Protein AF-A0A8C2AQ24-F1 (afdb_monomer)

Secondary structure (DSSP, 8-state):
-HHHHHHHHHHHHHHHHHHTTT-SSS-HHHHHHHHHHHHHHHHHHHHHHHHHHHHHHH-TT--HHHHHHHHHHHHHHHHHHSSTTS-TTHHHHHHHHHHHHHTSTT-SSPPPS-TTSTT----------PPPHHHHHHHGGG-HHHHHHHHHHHHHTT-TTS-HHHHHHHHHHHHHHHHHHSSTTS-TTHHHHHIIIIIHHHHHHHHHHHHHHHHHHH-TTHHHHHHHHHHHHHT--HHHHHHHHHHHHHHHHHHTT-SSSHHHHHHHHHHHHHHT-HHHHTTS-HHHHHHHTS-HHHHHHHHHTSPP----------SHHHHHHHHHHH-TTS-HHHHHHHHHHHHHHHHHHHHHHHHHT-

Organism: Cyprinus carpio (NCBI:txid7962)

Solvent-accessible surface area (backbone atoms only — not comparable to full-atom values): 19920 Å² total; per-residue (Å²): 118,72,69,60,54,54,53,53,50,51,50,52,54,44,44,49,68,66,43,58,81,51,55,87,51,96,51,79,66,53,30,52,50,51,53,38,51,48,36,70,73,60,32,70,67,53,42,38,38,49,45,28,22,51,49,19,28,74,36,58,81,43,49,70,66,17,39,49,49,50,25,53,52,52,47,54,44,47,70,58,36,57,41,96,85,37,59,95,58,39,48,61,52,47,53,48,53,52,32,55,47,58,72,39,93,85,34,67,47,62,76,79,88,42,89,90,50,82,86,74,78,90,70,81,71,75,80,81,79,75,74,49,73,66,55,48,47,60,49,37,81,77,40,58,66,60,40,50,41,53,50,32,38,69,54,20,39,81,47,51,44,37,20,40,47,45,54,49,52,56,44,48,57,54,52,55,44,50,72,68,44,55,43,98,89,51,63,94,61,41,61,67,52,51,44,62,75,67,38,47,67,56,52,48,35,48,51,43,47,48,50,55,28,43,41,57,77,74,35,93,35,36,52,55,27,39,15,11,49,45,16,19,63,68,72,42,54,71,70,58,14,41,51,54,20,47,54,54,48,54,42,43,71,69,18,24,80,32,55,55,42,63,56,42,55,52,43,46,41,56,45,43,56,67,74,57,28,70,93,51,49,84,82,50,54,71,68,57,50,56,22,58,72,44,58,54,73,52,18,58,46,45,55,72,70,52,86,47,48,64,48,91,73,90,72,84,60,84,52,71,69,46,42,51,30,54,55,39,14,57,45,35,86,53,54,61,72,60,46,17,51,52,49,39,52,54,50,54,54,54,52,52,52,61,48,50,56,57,60,72,72,106

Sequence (362 aa):
MYLFCAYAYAISLCNFFFFFFFCISTGNNYAKENVCQELKSIGIQKFKEMVTVLYRQKFPNGTFQEVSCVADEMIKLAEKCCKDDASPGCYDKGATEISEKSCGKDSPFPKHPGIEQCCTLRDELPSLLEPTNEEICTEFPKDEKDYAVRYVYEFARRHRNIPAGFVLNVSKNNVRIAERCCHPSVKNSCFLQEERLQMRSSNIFLRFLSNVCNNQVNLKSFRFGLSAYYGNLLGLSFEEASAISGRFQSGLEKCCLQPQPECIIEELASFQKVLCSESKLDAMSEDFRKCCSKPALDTLPCVDDLKRQPCQSETQPHGIDRYLFLIGVNHASISLPVLTTVLDQIKNTVTAFGYCERLQSF

Mean predicted aligned error: 10.48 Å

Structure (mmCIF, N/CA/C/O backbone):
data_AF-A0A8C2AQ24-F1
#
_entry.id   AF-A0A8C2AQ24-F1
#
loop_
_atom_site.group_PDB
_atom_site.id
_atom_site.type_symbol
_atom_site.label_atom_id
_atom_site.label_alt_id
_atom_site.label_comp_id
_atom_site.label_asym_id
_atom_site.label_entity_id
_atom_site.label_seq_id
_atom_site.pdbx_PDB_ins_code
_atom_site.Cartn_x
_atom_site.Cartn_y
_atom_site.Cartn_z
_atom_site.occupancy
_atom_site.B_iso_or_equiv
_atom_site.auth_seq_id
_atom_site.auth_comp_id
_atom_site.auth_asym_id
_atom_site.auth_atom_id
_atom_site.pdbx_PDB_model_num
ATOM 1 N N . MET A 1 1 ? -9.107 42.342 13.982 1.00 23.05 1 MET A N 1
ATOM 2 C CA . MET A 1 1 ? -9.478 41.787 12.659 1.00 23.05 1 MET A CA 1
ATOM 3 C C . MET A 1 1 ? -8.457 40.779 12.117 1.00 23.05 1 MET A C 1
ATOM 5 O O . MET A 1 1 ? -8.879 39.782 11.558 1.00 23.05 1 MET A O 1
ATOM 9 N N . TYR A 1 2 ? -7.147 40.941 12.363 1.00 19.47 2 TYR A N 1
ATOM 10 C CA . TYR A 1 2 ? -6.116 39.960 11.962 1.00 19.47 2 TYR A CA 1
ATOM 11 C C . TYR A 1 2 ? -6.073 38.658 12.799 1.00 19.47 2 TYR A C 1
ATOM 13 O O . TYR A 1 2 ? -5.711 37.614 12.269 1.00 19.47 2 TYR A O 1
ATOM 21 N N . LEU A 1 3 ? -6.523 38.672 14.064 1.00 21.16 3 LEU A N 1
ATOM 22 C CA . LEU A 1 3 ? -6.597 37.460 14.905 1.00 21.16 3 LEU A CA 1
ATOM 23 C C . LEU A 1 3 ? -7.712 36.477 14.489 1.00 21.16 3 LEU A C 1
ATOM 25 O O . LEU A 1 3 ? -7.558 35.273 14.654 1.00 21.16 3 LEU A O 1
ATOM 29 N N . PHE A 1 4 ? -8.813 36.976 13.914 1.00 21.34 4 PHE A N 1
ATOM 30 C CA . PHE A 1 4 ? -9.923 36.137 13.438 1.00 21.34 4 PHE A CA 1
ATOM 31 C C . PHE A 1 4 ? -9.593 35.425 12.113 1.00 21.34 4 PHE A C 1
ATOM 33 O O . PHE A 1 4 ? -10.047 34.307 11.892 1.00 21.34 4 PHE A O 1
ATOM 40 N N . CYS A 1 5 ? -8.742 36.023 11.268 1.00 20.34 5 CYS A N 1
ATOM 41 C CA . CYS A 1 5 ? -8.291 35.409 10.013 1.00 20.34 5 CYS A CA 1
ATOM 42 C C . CYS A 1 5 ? -7.312 34.243 10.245 1.00 20.34 5 CYS A C 1
ATOM 44 O O . CYS A 1 5 ? -7.393 33.233 9.553 1.00 20.34 5 CYS A O 1
ATOM 46 N N . ALA A 1 6 ? -6.430 34.342 11.248 1.00 23.16 6 ALA A N 1
ATOM 47 C CA . ALA A 1 6 ? -5.507 33.260 11.608 1.00 23.16 6 ALA A CA 1
ATOM 48 C C . ALA A 1 6 ? -6.231 32.056 12.242 1.00 23.16 6 ALA A C 1
ATOM 50 O O . ALA A 1 6 ? -5.900 30.910 11.946 1.00 23.16 6 ALA A O 1
ATOM 51 N N . TYR A 1 7 ? -7.267 32.311 13.052 1.00 25.00 7 TYR A N 1
ATOM 52 C CA . TYR A 1 7 ? -8.107 31.260 13.636 1.00 25.00 7 TYR A CA 1
ATOM 53 C C . TYR A 1 7 ? -8.920 30.519 12.560 1.00 25.00 7 TYR A C 1
ATOM 55 O O . TYR A 1 7 ? -8.975 29.293 12.564 1.00 25.00 7 TYR A O 1
ATOM 63 N N . ALA A 1 8 ? -9.470 31.244 11.578 1.00 22.91 8 ALA A N 1
ATOM 64 C CA . ALA A 1 8 ? -10.190 30.649 10.451 1.00 22.91 8 ALA A CA 1
ATOM 65 C C . ALA A 1 8 ? -9.277 29.829 9.512 1.00 22.91 8 ALA A C 1
ATOM 67 O O . ALA A 1 8 ? -9.689 28.778 9.022 1.00 22.91 8 ALA A O 1
ATOM 68 N N . TYR A 1 9 ? -8.022 30.251 9.304 1.00 25.19 9 TYR A N 1
ATOM 69 C CA . TYR A 1 9 ? -7.039 29.498 8.509 1.00 25.19 9 TYR A CA 1
ATOM 70 C C . TYR A 1 9 ? -6.539 28.227 9.215 1.00 25.19 9 TYR A C 1
ATOM 72 O O . TYR A 1 9 ? -6.398 27.187 8.572 1.00 25.19 9 TYR A O 1
ATOM 80 N N . ALA A 1 10 ? -6.326 28.277 10.533 1.00 27.75 10 ALA A N 1
ATOM 81 C CA . ALA A 1 10 ? -5.946 27.104 11.323 1.00 27.75 10 ALA A CA 1
ATOM 82 C C . ALA A 1 10 ? -7.076 26.061 11.388 1.00 27.75 10 ALA A C 1
ATOM 84 O O . ALA A 1 10 ? -6.815 24.868 11.250 1.00 27.75 10 ALA A O 1
ATOM 85 N N . ILE A 1 11 ? -8.335 26.504 11.504 1.00 30.30 11 ILE A N 1
ATOM 86 C CA . ILE A 1 11 ? -9.520 25.633 11.437 1.00 30.30 11 ILE A CA 1
ATOM 87 C C . ILE A 1 11 ? -9.679 25.024 10.034 1.00 30.30 11 ILE A C 1
ATOM 89 O O . ILE A 1 11 ? -10.023 23.853 9.919 1.00 30.30 11 ILE A O 1
ATOM 93 N N . SER A 1 12 ? -9.379 25.773 8.966 1.00 28.30 12 SER A N 1
ATOM 94 C CA . SER A 1 12 ? -9.416 25.271 7.583 1.00 28.30 12 SER A CA 1
ATOM 95 C C . SER A 1 12 ? -8.375 24.169 7.329 1.00 28.30 12 SER A C 1
ATOM 97 O O . SER A 1 12 ? -8.703 23.130 6.759 1.00 28.30 12 SER A O 1
ATOM 99 N N . LEU A 1 13 ? -7.146 24.331 7.836 1.00 32.03 13 LEU A N 1
ATOM 100 C CA . LEU A 1 13 ? -6.094 23.311 7.748 1.00 32.03 13 LEU A CA 1
ATOM 101 C C . LEU A 1 13 ? -6.366 22.106 8.665 1.00 32.03 13 LEU A C 1
ATOM 103 O O . LEU A 1 13 ? -6.198 20.976 8.223 1.00 32.03 13 LEU A O 1
ATOM 107 N N . CYS A 1 14 ? -6.854 22.310 9.895 1.00 32.34 14 CYS A N 1
ATOM 108 C CA . CYS A 1 14 ? -7.291 21.220 10.783 1.00 32.34 14 CYS A CA 1
ATOM 109 C C . CYS A 1 14 ? -8.453 20.407 10.174 1.00 32.34 14 CYS A C 1
ATOM 111 O O . CYS A 1 14 ? -8.408 19.176 10.175 1.00 32.34 14 CYS A O 1
ATOM 113 N N . ASN A 1 15 ? -9.466 21.075 9.603 1.00 32.72 15 ASN A N 1
ATOM 114 C CA . ASN A 1 15 ? -10.570 20.413 8.901 1.00 32.72 15 ASN A CA 1
ATOM 115 C C . ASN A 1 15 ? -10.057 19.608 7.704 1.00 32.72 15 ASN A C 1
ATOM 117 O O . ASN A 1 15 ? -10.496 18.481 7.502 1.00 32.72 15 ASN A O 1
ATOM 121 N N . PHE A 1 16 ? -9.062 20.114 6.968 1.00 36.03 16 PHE A N 1
ATOM 122 C CA . PHE A 1 16 ? -8.438 19.401 5.848 1.00 36.03 16 PHE A CA 1
ATOM 123 C C . PHE A 1 16 ? -7.888 18.020 6.252 1.00 36.03 16 PHE A C 1
ATOM 125 O O . PHE A 1 16 ? -7.940 17.081 5.462 1.00 36.03 16 PHE A O 1
ATOM 132 N N . PHE A 1 17 ? -7.405 17.854 7.489 1.00 38.62 17 PHE A N 1
ATOM 133 C CA . PHE A 1 17 ? -6.768 16.616 7.950 1.00 38.62 17 PHE A CA 1
ATOM 134 C C . PHE A 1 17 ? -7.741 15.490 8.318 1.00 38.62 17 PHE A C 1
ATOM 136 O O . PHE A 1 17 ? -7.392 14.325 8.096 1.00 38.62 17 PHE A O 1
ATOM 143 N N . PHE A 1 18 ? -8.924 15.830 8.834 1.00 38.41 18 PHE A N 1
ATOM 144 C CA . PHE A 1 18 ? -10.007 14.886 9.132 1.00 38.41 18 PHE A CA 1
ATOM 145 C C . PHE A 1 18 ? -10.861 14.606 7.882 1.00 38.41 18 PHE A C 1
ATOM 147 O O . PHE A 1 18 ? -11.245 13.466 7.628 1.00 38.41 18 PHE A O 1
ATOM 154 N N . PHE A 1 19 ? -11.071 15.629 7.041 1.00 35.84 19 PHE A N 1
ATOM 155 C CA . PHE A 1 19 ? -11.862 15.527 5.811 1.00 35.84 19 PHE A CA 1
ATOM 156 C C . PHE A 1 19 ? -11.180 14.727 4.695 1.00 35.84 19 PHE A C 1
ATOM 158 O O . PHE A 1 19 ? -11.878 14.068 3.926 1.00 35.84 19 PHE A O 1
ATOM 165 N N . PHE A 1 20 ? -9.844 14.734 4.587 1.00 36.81 20 PHE A N 1
ATOM 166 C CA . PHE A 1 20 ? -9.180 14.116 3.426 1.00 36.81 20 PHE A CA 1
ATOM 167 C C . PHE A 1 20 ? -9.388 12.602 3.305 1.00 36.81 20 PHE A C 1
ATOM 169 O O . PHE A 1 20 ? -9.231 12.063 2.216 1.00 36.81 20 PHE A O 1
ATOM 176 N N . PHE A 1 21 ? -9.748 11.913 4.394 1.00 38.75 21 PHE A N 1
ATOM 177 C CA . PHE A 1 21 ? -9.972 10.471 4.328 1.00 38.75 21 PHE A CA 1
ATOM 178 C C . PHE A 1 21 ? -11.355 10.090 3.773 1.00 38.75 21 PHE A C 1
ATOM 180 O O . PHE A 1 21 ? -11.497 9.038 3.159 1.00 38.75 21 PHE A O 1
ATOM 187 N N . PHE A 1 22 ? -12.361 10.959 3.921 1.00 35.88 22 PHE A N 1
ATOM 188 C CA . PHE A 1 22 ? -13.724 10.688 3.445 1.00 35.88 22 PHE A CA 1
ATOM 189 C C . PHE A 1 22 ? -14.190 11.576 2.276 1.00 35.88 22 PHE A C 1
ATOM 191 O O . PHE A 1 22 ? -15.208 11.265 1.663 1.00 35.88 22 PHE A O 1
ATOM 198 N N . CYS A 1 23 ? -13.436 12.618 1.903 1.00 30.16 23 CYS A N 1
ATOM 199 C CA . CYS A 1 23 ? -13.784 13.560 0.827 1.00 30.16 23 CYS A CA 1
ATOM 200 C C . CYS A 1 23 ? -12.854 13.504 -0.403 1.00 30.16 23 CYS A C 1
ATOM 202 O O . CYS A 1 23 ? -12.496 14.548 -0.944 1.00 30.16 23 CYS A O 1
ATOM 204 N N . ILE A 1 24 ? -12.500 12.316 -0.913 1.00 33.09 24 ILE A N 1
ATOM 205 C CA . ILE A 1 24 ? -11.954 12.217 -2.289 1.00 33.09 24 ILE A CA 1
ATOM 206 C C . ILE A 1 24 ? -13.053 12.385 -3.362 1.00 33.09 24 ILE A C 1
ATOM 208 O O . ILE A 1 24 ? -12.750 12.545 -4.541 1.00 33.09 24 ILE A O 1
ATOM 212 N N . SER A 1 25 ? -14.330 12.508 -2.991 1.00 30.80 25 SER A N 1
ATOM 213 C CA . SER A 1 25 ? -15.369 12.905 -3.948 1.00 30.80 25 SER A CA 1
ATOM 214 C C . SER A 1 25 ? -16.396 13.848 -3.336 1.00 30.80 25 SER A C 1
ATOM 216 O O . SER A 1 25 ? -17.058 13.559 -2.347 1.00 30.80 25 SER A O 1
ATOM 218 N N . THR A 1 26 ? -16.465 15.012 -3.971 1.00 33.16 26 THR A N 1
ATOM 219 C CA . THR A 1 26 ? -17.485 16.062 -3.931 1.00 33.16 26 THR A CA 1
ATOM 220 C C . THR A 1 26 ? -18.841 15.660 -3.315 1.00 33.16 26 THR A C 1
ATOM 222 O O . THR A 1 26 ? -19.671 15.067 -3.999 1.00 33.16 26 THR A O 1
ATOM 225 N N . GLY A 1 27 ? -19.085 16.069 -2.058 1.00 37.91 27 GLY A N 1
ATOM 226 C CA . GLY A 1 27 ? -20.406 16.139 -1.400 1.00 37.91 27 GLY A CA 1
ATOM 227 C C . GLY A 1 27 ? -20.430 15.623 0.053 1.00 37.91 27 GLY A C 1
ATOM 228 O O . GLY A 1 27 ? -20.097 14.472 0.294 1.00 37.91 27 GLY A O 1
ATOM 229 N N . ASN A 1 28 ? -20.879 16.430 1.030 1.00 49.75 28 ASN A N 1
ATOM 230 C CA . ASN A 1 28 ? -20.915 16.059 2.468 1.00 49.75 28 ASN A CA 1
ATOM 231 C C . ASN A 1 28 ? -21.685 14.757 2.771 1.00 49.75 28 ASN A C 1
ATOM 233 O O . ASN A 1 28 ? -21.276 13.975 3.626 1.00 49.75 28 ASN A O 1
ATOM 237 N N . ASN A 1 29 ? -22.768 14.474 2.040 1.00 55.16 29 ASN A N 1
ATOM 238 C CA . ASN A 1 29 ? -23.547 13.244 2.233 1.00 55.16 29 ASN A CA 1
ATOM 239 C C . ASN A 1 29 ? -22.783 11.980 1.797 1.00 55.16 29 ASN A C 1
ATOM 241 O O . ASN A 1 29 ? -22.974 10.919 2.386 1.00 55.16 29 ASN A O 1
ATOM 245 N N . TYR A 1 30 ? -21.866 12.106 0.834 1.00 58.69 30 TYR A N 1
ATOM 246 C CA . TYR A 1 30 ? -21.077 10.994 0.298 1.00 58.69 30 TYR A CA 1
ATOM 247 C C . TYR A 1 30 ? -20.093 10.431 1.337 1.00 58.69 30 TYR A C 1
ATOM 249 O O . TYR A 1 30 ? -19.915 9.220 1.446 1.00 58.69 30 TYR A O 1
ATOM 257 N N . ALA A 1 31 ? -19.499 11.303 2.160 1.00 66.00 31 ALA A N 1
ATOM 258 C CA . ALA A 1 31 ? -18.623 10.903 3.259 1.00 66.00 31 ALA A CA 1
ATOM 259 C C . ALA A 1 31 ? -19.369 10.033 4.282 1.00 66.00 31 ALA A C 1
ATOM 261 O O . ALA A 1 31 ? -18.935 8.919 4.570 1.00 66.00 31 ALA A O 1
ATOM 262 N N . LYS A 1 32 ? -20.51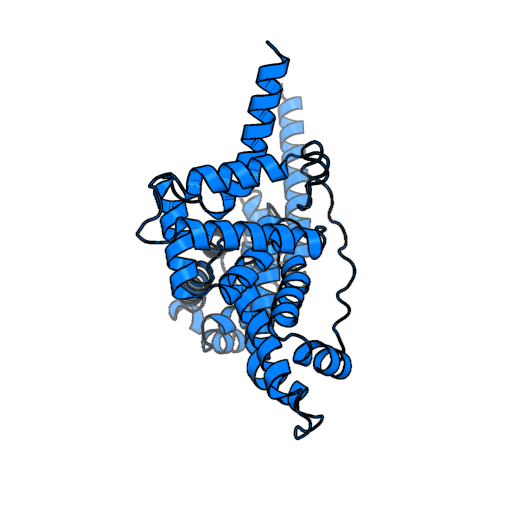9 10.508 4.783 1.00 76.38 32 LYS A N 1
ATOM 263 C CA . LYS A 1 32 ? -21.370 9.754 5.717 1.00 76.38 32 LYS A CA 1
ATOM 264 C C . LYS A 1 32 ? -21.796 8.412 5.120 1.00 76.38 32 LYS A C 1
ATOM 266 O O . LYS A 1 32 ? -21.661 7.388 5.783 1.00 76.38 32 LYS A O 1
ATOM 271 N N . GLU A 1 33 ? -22.306 8.411 3.890 1.00 78.94 33 GLU A N 1
ATOM 272 C CA . GLU A 1 33 ? -22.773 7.192 3.223 1.00 78.94 33 GLU A CA 1
ATOM 273 C C . GLU A 1 33 ? -21.667 6.140 3.132 1.00 78.94 33 GLU A C 1
ATOM 275 O O . GLU A 1 33 ? -21.895 5.003 3.540 1.00 78.94 33 GLU A O 1
ATOM 280 N N . ASN A 1 34 ? -20.455 6.525 2.728 1.00 76.25 34 ASN A N 1
ATOM 281 C CA . ASN A 1 34 ? -19.319 5.607 2.671 1.00 76.25 34 ASN A CA 1
ATOM 282 C C . ASN A 1 34 ? -18.930 5.058 4.042 1.00 76.25 34 ASN A C 1
ATOM 284 O O . ASN A 1 34 ? -18.725 3.857 4.169 1.00 76.25 34 ASN A O 1
ATOM 288 N N . VAL A 1 35 ? -18.849 5.903 5.078 1.00 81.31 35 VAL A N 1
ATOM 289 C CA . VAL A 1 35 ? -18.523 5.454 6.447 1.00 81.31 35 VAL A CA 1
ATOM 290 C C . VAL A 1 35 ? -19.534 4.419 6.912 1.00 81.31 35 VAL A C 1
ATOM 292 O O . VAL A 1 35 ? -19.167 3.378 7.451 1.00 81.31 35 VAL A O 1
ATOM 295 N N . CYS A 1 36 ? -20.816 4.714 6.715 1.00 85.62 36 CYS A N 1
ATOM 296 C CA . CYS A 1 36 ? -21.901 3.881 7.200 1.00 85.62 36 CYS A CA 1
ATOM 297 C C . CYS A 1 36 ? -22.024 2.583 6.402 1.00 85.62 36 CYS A C 1
ATOM 299 O O . CYS A 1 36 ? -22.262 1.530 6.993 1.00 85.62 36 CYS A O 1
ATOM 301 N N . GLN A 1 37 ? -21.822 2.632 5.084 1.00 84.94 37 GLN A N 1
ATOM 302 C CA . GLN A 1 37 ? -21.748 1.444 4.237 1.00 84.94 37 GLN A CA 1
ATOM 303 C C . GLN A 1 37 ? -20.547 0.573 4.611 1.00 84.94 37 GLN A C 1
ATOM 305 O O . GLN A 1 37 ? -20.717 -0.630 4.815 1.00 84.94 37 GLN A O 1
ATOM 310 N N . GLU A 1 38 ? -19.367 1.173 4.781 1.00 81.00 38 GLU A N 1
ATOM 311 C CA . GLU A 1 38 ? -18.158 0.468 5.197 1.00 81.00 38 GLU A CA 1
ATOM 312 C C . GLU A 1 38 ? -18.395 -0.196 6.556 1.00 81.00 38 GLU A C 1
ATOM 314 O O . GLU A 1 38 ? -18.307 -1.418 6.657 1.00 81.00 38 GLU A O 1
ATOM 319 N N . LEU A 1 39 ? -18.821 0.565 7.572 1.00 86.00 39 LEU A N 1
ATOM 320 C CA . LEU A 1 39 ? -19.125 0.050 8.907 1.00 86.00 39 LEU A CA 1
ATOM 321 C C . LEU A 1 39 ? -20.132 -1.108 8.864 1.00 86.00 39 LEU A C 1
ATOM 323 O O . LEU A 1 39 ? -19.932 -2.120 9.536 1.00 86.00 39 LEU A O 1
ATOM 327 N N . LYS A 1 40 ? -21.195 -0.984 8.064 1.00 88.19 40 LYS A N 1
ATOM 328 C CA . LYS A 1 40 ? -22.203 -2.037 7.890 1.00 88.19 40 LYS A CA 1
ATOM 329 C C . LYS A 1 40 ? -21.624 -3.285 7.221 1.00 88.19 40 LYS A C 1
ATOM 331 O O . LYS A 1 40 ? -22.022 -4.393 7.571 1.00 88.19 40 LYS A O 1
ATOM 336 N N . SER A 1 41 ? -20.705 -3.117 6.273 1.00 86.81 41 SER A N 1
ATOM 337 C CA . SER A 1 41 ? -20.116 -4.220 5.508 1.00 86.81 41 SER A CA 1
ATOM 338 C C . SER A 1 41 ? -19.046 -4.994 6.286 1.00 86.81 41 SER A C 1
ATOM 340 O O . SER A 1 41 ? -19.038 -6.225 6.255 1.00 86.81 41 SER A O 1
ATOM 342 N N . ILE A 1 42 ? -18.164 -4.301 7.017 1.00 84.75 42 ILE A N 1
ATOM 343 C CA . ILE A 1 42 ? -17.020 -4.929 7.699 1.00 84.75 42 ILE A CA 1
ATOM 344 C C . ILE A 1 42 ? -17.226 -5.096 9.210 1.00 84.75 42 ILE A C 1
ATOM 346 O O . ILE A 1 42 ? -16.522 -5.891 9.837 1.00 84.75 42 ILE A O 1
ATOM 350 N N . GLY A 1 43 ? -18.201 -4.401 9.796 1.00 90.75 43 GLY A N 1
ATOM 351 C CA . GLY A 1 43 ? -18.470 -4.402 11.231 1.00 90.75 43 GLY A CA 1
ATOM 352 C C . GLY A 1 43 ? -17.492 -3.540 12.037 1.00 90.75 43 GLY A C 1
ATOM 353 O O . GLY A 1 43 ? -16.407 -3.175 11.580 1.00 90.75 43 GLY A O 1
ATOM 354 N N . ILE A 1 44 ? -17.872 -3.233 13.281 1.00 90.88 44 ILE A N 1
ATOM 355 C CA . ILE A 1 44 ? -17.200 -2.212 14.102 1.00 90.88 44 ILE A CA 1
ATOM 356 C C . ILE A 1 44 ? -15.726 -2.514 14.393 1.00 90.88 44 ILE A C 1
ATOM 358 O O . ILE A 1 44 ? -14.888 -1.618 14.345 1.00 90.88 44 ILE A O 1
ATOM 362 N N . GLN A 1 45 ? -15.385 -3.784 14.627 1.00 91.12 45 GLN A N 1
ATOM 363 C CA . GLN A 1 45 ? -14.014 -4.183 14.946 1.00 91.12 45 GLN A CA 1
ATOM 364 C C . GLN A 1 45 ? -13.076 -3.980 13.749 1.00 91.12 45 GLN A C 1
ATOM 366 O O . GLN A 1 45 ? -12.015 -3.379 13.882 1.00 91.12 45 GLN A O 1
ATOM 371 N N . LYS A 1 46 ? -13.483 -4.422 12.553 1.00 90.31 46 LYS A N 1
ATOM 372 C CA . LYS A 1 46 ? -12.673 -4.234 11.341 1.00 90.31 46 LYS A CA 1
ATOM 373 C C . LYS A 1 46 ? -12.620 -2.766 10.930 1.00 90.31 46 LYS A C 1
ATOM 375 O O . LYS A 1 46 ? -11.605 -2.338 10.392 1.00 90.31 46 LYS A O 1
ATOM 380 N N . PHE A 1 47 ? -13.684 -2.008 11.195 1.00 90.69 47 PHE A N 1
ATOM 381 C CA . PHE A 1 47 ? -13.692 -0.562 11.009 1.00 90.69 47 PHE A CA 1
ATOM 382 C C . PHE A 1 47 ? -12.675 0.123 11.930 1.00 90.69 47 PHE A C 1
ATOM 384 O O . PHE A 1 47 ? -11.893 0.940 11.450 1.00 90.69 47 PHE A O 1
ATOM 391 N N . LYS A 1 48 ? -12.592 -0.278 13.210 1.00 92.50 48 LYS A N 1
ATOM 392 C CA . LYS A 1 48 ? -11.543 0.181 14.137 1.00 92.50 48 LYS A CA 1
ATOM 393 C C . LYS A 1 48 ? -10.150 -0.059 13.572 1.00 92.50 48 LYS A C 1
ATOM 395 O O . LYS A 1 48 ? -9.371 0.879 13.458 1.00 92.50 48 LYS A O 1
ATOM 400 N N . GLU A 1 49 ? -9.861 -1.298 13.177 1.00 94.00 49 GLU A N 1
ATOM 401 C CA . GLU A 1 49 ? -8.566 -1.678 12.605 1.00 94.00 49 GLU A CA 1
ATOM 402 C C . GLU A 1 49 ? -8.243 -0.888 11.331 1.00 94.00 49 GLU A C 1
ATOM 404 O O . GLU A 1 49 ? -7.115 -0.428 11.172 1.00 94.00 49 GLU A O 1
ATOM 409 N N . MET A 1 50 ? -9.228 -0.686 10.445 1.00 91.12 50 MET A N 1
ATOM 410 C CA . MET A 1 50 ? -9.064 0.137 9.247 1.00 91.12 50 MET A CA 1
ATOM 411 C C . MET A 1 50 ? -8.677 1.565 9.632 1.00 91.12 50 MET A C 1
ATOM 413 O O . MET A 1 50 ? -7.631 2.042 9.209 1.00 91.12 50 MET A O 1
ATOM 417 N N . VAL A 1 51 ? -9.451 2.231 10.494 1.00 89.75 51 VAL A N 1
ATOM 418 C CA . VAL A 1 51 ? -9.133 3.592 10.958 1.00 89.75 51 VAL A CA 1
ATOM 419 C C . VAL A 1 51 ? -7.745 3.647 11.605 1.00 89.75 51 VAL A C 1
ATOM 421 O O . VAL A 1 51 ? -6.980 4.576 11.339 1.00 89.75 51 VAL A O 1
ATOM 424 N N . THR A 1 52 ? -7.368 2.632 12.385 1.00 91.25 52 THR A N 1
ATOM 425 C CA . THR A 1 52 ? -6.022 2.512 12.955 1.00 91.25 52 THR A CA 1
ATOM 426 C C . THR A 1 52 ? -4.940 2.467 11.875 1.00 91.25 52 THR A C 1
ATO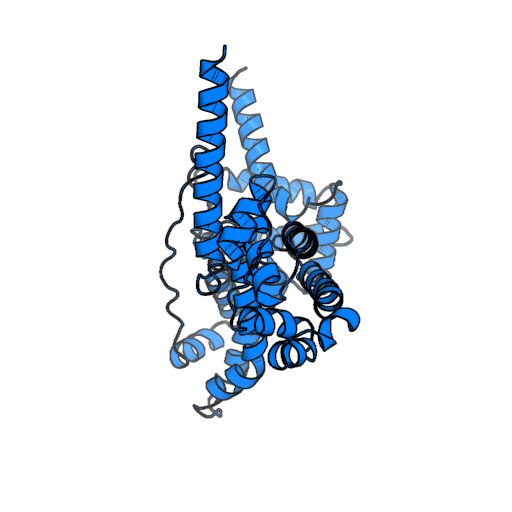M 428 O O . THR A 1 52 ? -3.977 3.225 11.979 1.00 91.25 52 THR A O 1
ATOM 431 N N . VAL A 1 53 ? -5.088 1.648 10.824 1.00 92.19 53 VAL A N 1
ATOM 432 C CA . VAL A 1 53 ? -4.135 1.599 9.697 1.00 92.19 53 VAL A CA 1
ATOM 433 C C . VAL A 1 53 ? -3.981 2.982 9.065 1.00 92.19 53 VAL A C 1
ATOM 435 O O . VAL A 1 53 ? -2.862 3.462 8.902 1.00 92.19 53 VAL A O 1
ATOM 438 N N . LEU A 1 54 ? -5.094 3.653 8.783 1.00 88.06 54 LEU A N 1
ATOM 439 C CA . LEU A 1 54 ? -5.124 4.942 8.089 1.00 88.06 54 LEU A CA 1
ATOM 440 C C . LEU A 1 54 ? -4.408 6.048 8.842 1.00 88.06 54 LEU A C 1
ATOM 442 O O . LEU A 1 54 ? -3.523 6.723 8.307 1.00 88.06 54 LEU A O 1
ATOM 446 N N . TYR A 1 55 ? -4.761 6.212 10.114 1.00 85.56 55 TYR A N 1
ATOM 447 C CA . TYR A 1 55 ? -4.116 7.204 10.957 1.00 85.56 55 TYR A CA 1
ATOM 448 C C . TYR A 1 55 ? -2.657 6.853 11.193 1.00 85.56 55 TYR A C 1
ATOM 450 O O . TYR A 1 55 ? -1.817 7.742 11.260 1.00 85.56 55 TYR A O 1
ATOM 458 N N . ARG A 1 56 ? -2.308 5.572 11.248 1.00 87.56 56 ARG A N 1
ATOM 459 C CA . ARG A 1 56 ? -0.927 5.170 11.466 1.00 87.56 56 ARG A CA 1
ATOM 460 C C . ARG A 1 56 ? -0.031 5.333 10.239 1.00 87.56 56 ARG A C 1
ATOM 462 O O . ARG A 1 56 ? 1.124 5.724 10.388 1.00 87.56 56 ARG A O 1
ATOM 469 N N . GLN A 1 57 ? -0.552 5.100 9.036 1.00 87.06 57 GLN A N 1
ATOM 470 C CA . GLN A 1 57 ? 0.135 5.417 7.780 1.00 87.06 57 GLN A CA 1
ATOM 471 C C . GLN A 1 57 ? 0.400 6.926 7.662 1.00 87.06 57 GLN A C 1
ATOM 473 O O . GLN A 1 57 ? 1.487 7.338 7.254 1.00 87.06 57 GLN A O 1
ATOM 478 N N . LYS A 1 58 ? -0.577 7.745 8.073 1.00 81.81 58 LYS A N 1
ATOM 479 C CA . LYS A 1 58 ? -0.502 9.212 8.036 1.00 81.81 58 LYS A CA 1
ATOM 480 C C . LYS A 1 58 ? 0.399 9.801 9.125 1.00 81.81 58 LYS A C 1
ATOM 482 O O . LYS A 1 58 ? 1.174 10.717 8.859 1.00 81.81 58 LYS A O 1
ATOM 487 N N . PHE A 1 59 ? 0.331 9.240 10.331 1.00 81.50 59 PHE A N 1
ATOM 488 C CA . PHE A 1 59 ? 1.085 9.643 11.517 1.00 81.50 59 PHE A CA 1
ATOM 489 C C . PHE A 1 59 ? 2.013 8.500 11.968 1.00 81.50 59 PHE A C 1
ATOM 491 O O . PHE A 1 59 ? 1.771 7.849 12.991 1.00 81.50 59 PHE A O 1
ATOM 498 N N . PRO A 1 60 ? 3.110 8.243 11.234 1.00 80.12 60 PRO A N 1
ATOM 499 C CA . PRO A 1 60 ? 4.018 7.122 11.504 1.00 80.12 60 PRO A CA 1
ATOM 500 C C . PRO A 1 60 ? 4.847 7.268 12.784 1.00 80.12 60 PRO A C 1
ATOM 502 O O . PRO A 1 60 ? 5.463 6.297 13.224 1.00 80.12 60 PRO A O 1
ATOM 505 N N . ASN A 1 61 ? 4.820 8.452 13.399 1.00 80.44 61 ASN A N 1
ATOM 506 C CA . ASN A 1 61 ? 5.406 8.720 14.711 1.00 80.44 61 ASN A CA 1
ATOM 507 C C . ASN A 1 61 ? 4.349 8.837 15.825 1.00 80.44 61 ASN A C 1
ATOM 509 O O . ASN A 1 61 ? 4.722 8.907 16.989 1.00 80.44 61 ASN A O 1
ATOM 513 N N . GLY A 1 62 ? 3.049 8.830 15.497 1.00 80.50 62 GLY A N 1
ATOM 514 C CA . GLY A 1 62 ? 1.977 8.886 16.498 1.00 80.50 62 GLY A CA 1
ATOM 515 C C . GLY A 1 62 ? 1.997 7.659 17.405 1.00 80.50 62 GLY A C 1
ATOM 516 O O . GLY A 1 62 ? 2.281 6.559 16.944 1.00 80.50 62 GLY A O 1
ATOM 517 N N . THR A 1 63 ? 1.728 7.824 18.688 1.00 83.19 63 THR A N 1
ATOM 518 C CA . THR A 1 63 ? 1.698 6.718 19.649 1.00 83.19 63 THR A CA 1
ATOM 519 C C . THR A 1 63 ? 0.456 5.843 19.462 1.00 83.19 63 THR A C 1
ATOM 521 O O . THR A 1 63 ? -0.536 6.250 18.852 1.00 83.19 63 THR A O 1
ATOM 524 N N . PHE A 1 64 ? 0.479 4.630 20.025 1.00 84.31 64 PHE A N 1
ATOM 525 C CA . PHE A 1 64 ? -0.677 3.731 19.980 1.00 84.31 64 PHE A CA 1
ATOM 526 C C . PHE A 1 64 ? -1.900 4.368 20.642 1.00 84.31 64 PHE A C 1
ATOM 528 O O . PHE A 1 64 ? -3.000 4.302 20.102 1.00 84.31 64 PHE A O 1
ATOM 535 N N . GLN A 1 65 ? -1.696 5.030 21.783 1.00 83.31 65 GLN A N 1
ATOM 536 C CA . GLN A 1 65 ? -2.764 5.694 22.521 1.00 83.31 65 GLN A CA 1
ATOM 537 C C . GLN A 1 65 ? -3.388 6.830 21.706 1.00 83.31 65 GLN A C 1
ATOM 539 O O . GLN A 1 65 ? -4.611 6.927 21.638 1.00 83.31 65 GLN A O 1
ATOM 544 N N . GLU A 1 66 ? -2.564 7.643 21.047 1.00 79.38 66 GLU A N 1
ATOM 545 C CA . GLU A 1 66 ? -3.035 8.734 20.195 1.00 79.38 66 GLU A CA 1
ATOM 546 C C . GLU A 1 66 ? -3.869 8.220 19.015 1.00 79.38 66 GLU A C 1
ATOM 548 O O . GLU A 1 66 ? -4.982 8.692 18.779 1.00 79.38 66 GLU A O 1
ATOM 553 N N . VAL A 1 67 ? -3.360 7.218 18.293 1.00 83.94 67 VAL A N 1
ATOM 554 C CA . VAL A 1 67 ? -4.062 6.628 17.143 1.00 83.94 67 VAL A CA 1
ATOM 555 C C . VAL A 1 67 ? -5.335 5.897 17.580 1.00 83.94 67 VAL A C 1
ATOM 557 O O . VAL A 1 67 ? -6.376 6.054 16.940 1.00 83.94 67 VAL A O 1
ATOM 560 N N . SER A 1 68 ? -5.289 5.134 18.677 1.00 82.75 68 SER A N 1
ATOM 561 C CA . SER A 1 68 ? -6.468 4.442 19.213 1.00 82.75 68 SER A CA 1
ATOM 562 C C . SER A 1 68 ? -7.536 5.432 19.662 1.00 82.75 68 SER A C 1
ATOM 564 O O . SER A 1 68 ? -8.711 5.203 19.394 1.00 82.75 68 SER A O 1
ATOM 566 N N . CYS A 1 69 ? -7.151 6.553 20.282 1.00 83.62 69 CYS A N 1
ATOM 567 C CA . CYS A 1 69 ? -8.103 7.578 20.697 1.00 83.62 69 CYS A CA 1
ATOM 568 C C . CYS A 1 69 ? -8.876 8.135 19.496 1.00 83.62 69 CYS A C 1
ATOM 570 O O . CYS A 1 69 ? -10.094 8.278 19.565 1.00 83.62 69 CYS A O 1
ATOM 572 N N . VAL A 1 70 ? -8.198 8.385 18.371 1.00 82.31 70 VAL A N 1
ATOM 573 C CA . VAL A 1 70 ? -8.884 8.818 17.147 1.00 82.31 70 VAL A CA 1
ATOM 574 C C . VAL A 1 70 ? -9.815 7.730 16.608 1.00 82.31 70 VAL A C 1
ATOM 576 O O . VAL A 1 70 ? -10.955 8.026 16.251 1.00 82.31 70 VAL A O 1
ATOM 579 N N . ALA A 1 71 ? -9.359 6.475 16.576 1.00 85.81 71 ALA A N 1
ATOM 580 C CA . ALA A 1 71 ? -10.178 5.357 16.117 1.00 85.81 71 ALA A CA 1
ATOM 581 C C . ALA A 1 71 ? -11.455 5.190 16.958 1.00 85.81 71 ALA A C 1
ATOM 583 O O . ALA A 1 71 ? -12.536 5.004 16.402 1.00 85.81 71 ALA A O 1
ATOM 584 N N . ASP A 1 72 ? -11.354 5.337 18.280 1.00 85.69 72 ASP A N 1
ATOM 585 C CA . ASP A 1 72 ? -12.494 5.257 19.194 1.00 85.69 72 ASP A CA 1
ATOM 586 C C . ASP A 1 72 ? -13.490 6.407 18.985 1.00 85.69 72 ASP A C 1
ATOM 588 O O . ASP A 1 72 ? -14.701 6.196 19.034 1.00 85.69 72 ASP A O 1
ATOM 592 N N . GLU A 1 73 ? -13.016 7.624 18.714 1.00 83.06 73 GLU A N 1
ATOM 593 C CA . GLU A 1 73 ? -13.895 8.768 18.436 1.00 83.06 73 GLU A CA 1
ATOM 594 C C . GLU A 1 73 ? -14.601 8.628 17.078 1.00 83.06 73 GLU A C 1
ATOM 596 O O . GLU A 1 73 ? -15.793 8.920 16.977 1.00 83.06 73 GLU A O 1
ATOM 601 N N . MET A 1 74 ? -13.911 8.100 16.061 1.00 84.62 74 MET A N 1
ATOM 602 C CA . MET A 1 74 ? -14.506 7.767 14.760 1.00 84.62 74 MET A CA 1
ATOM 603 C C . MET A 1 74 ? -15.574 6.675 14.867 1.00 84.62 74 MET A C 1
ATOM 605 O O . MET A 1 74 ? -16.625 6.768 14.237 1.00 84.62 74 MET A O 1
ATOM 609 N N . ILE A 1 75 ? -15.334 5.658 15.694 1.00 88.38 75 ILE A N 1
ATOM 610 C CA . ILE A 1 75 ? -16.306 4.603 16.001 1.00 88.38 75 ILE A CA 1
ATOM 611 C C . ILE A 1 75 ? -17.543 5.186 16.669 1.00 88.38 75 ILE A C 1
ATOM 613 O O . ILE A 1 75 ? -18.646 4.966 16.176 1.00 88.38 75 ILE A O 1
ATOM 617 N N . LYS A 1 76 ? -17.374 5.980 17.733 1.00 90.06 76 LYS A N 1
ATOM 618 C CA . LYS A 1 76 ? -18.500 6.629 18.423 1.00 90.06 76 LYS A CA 1
ATOM 619 C C . LYS A 1 76 ? -19.317 7.494 17.467 1.00 90.06 76 LYS A C 1
ATOM 621 O O . LYS A 1 76 ? -20.545 7.499 17.541 1.00 90.06 76 LYS A O 1
ATOM 626 N N . LEU A 1 77 ? -18.645 8.220 16.571 1.00 87.56 77 LEU A N 1
ATOM 627 C CA . LEU A 1 77 ? -19.306 9.019 15.546 1.00 87.56 77 LEU A CA 1
ATOM 628 C C . LEU A 1 77 ? -20.126 8.142 14.597 1.00 87.56 77 LEU A C 1
ATOM 630 O O . LEU A 1 77 ? -21.305 8.421 14.374 1.00 87.56 77 LEU A O 1
ATOM 634 N N . ALA A 1 78 ? -19.525 7.078 14.068 1.00 87.69 78 ALA A N 1
ATOM 635 C CA . ALA A 1 78 ? -20.182 6.176 13.135 1.00 87.69 78 ALA A CA 1
ATOM 636 C C . ALA A 1 78 ? -21.366 5.441 13.793 1.00 87.69 78 ALA A C 1
ATOM 638 O O . ALA A 1 78 ? -22.471 5.459 13.258 1.00 87.69 78 ALA A O 1
ATOM 639 N N . GLU A 1 79 ? -21.204 4.895 15.000 1.00 90.56 79 GLU A N 1
ATOM 640 C CA . GLU A 1 79 ? -22.288 4.250 15.755 1.00 90.56 79 GLU A CA 1
ATOM 641 C C . GLU A 1 79 ? -23.445 5.205 16.060 1.00 90.56 79 GLU A C 1
ATOM 643 O O . GLU A 1 79 ? -24.607 4.798 16.046 1.00 90.56 79 GLU A O 1
ATOM 648 N N . LYS A 1 80 ? -23.151 6.481 16.331 1.00 90.38 80 LYS A N 1
ATOM 649 C CA . LYS A 1 80 ? -24.169 7.505 16.588 1.00 90.38 80 LYS A CA 1
ATOM 650 C C . LYS A 1 80 ? -24.896 7.924 15.311 1.00 90.38 80 LYS A C 1
ATOM 652 O O . LYS A 1 80 ? -26.110 8.103 15.344 1.00 90.38 80 LYS A O 1
ATOM 657 N N . CYS A 1 81 ? -24.166 8.119 14.214 1.00 88.94 81 CYS A N 1
ATOM 658 C CA . CYS A 1 81 ? -24.677 8.811 13.032 1.00 88.94 81 CYS A CA 1
ATOM 659 C C . CYS A 1 81 ? -25.054 7.906 11.854 1.00 88.94 81 CYS A C 1
ATOM 661 O O . CYS A 1 81 ? -25.685 8.395 10.916 1.00 88.94 81 CYS A O 1
ATOM 663 N N . CYS A 1 82 ? -24.710 6.617 11.897 1.00 88.69 82 CYS A N 1
ATOM 664 C CA . CYS A 1 82 ? -25.084 5.626 10.883 1.00 88.69 82 CYS A CA 1
ATOM 665 C C . CYS A 1 82 ? -26.384 4.876 11.189 1.00 88.69 82 CYS A C 1
ATOM 667 O O . CYS A 1 82 ? -26.716 3.920 10.492 1.00 88.69 82 CYS A O 1
ATOM 669 N N . LYS A 1 83 ? -27.117 5.293 12.225 1.00 88.06 83 LYS A N 1
ATOM 670 C CA . LYS A 1 83 ? -28.460 4.787 12.513 1.00 88.06 83 LYS A CA 1
ATOM 671 C C . LYS A 1 83 ? -29.490 5.453 11.602 1.00 88.06 83 LYS A C 1
ATOM 673 O O . LYS A 1 83 ? -29.331 6.621 11.245 1.00 88.06 83 LYS A O 1
ATOM 678 N N . ASP A 1 84 ? -30.557 4.728 11.279 1.00 82.19 84 ASP A N 1
ATOM 679 C CA . ASP A 1 84 ? -31.627 5.212 10.394 1.00 82.19 84 ASP A CA 1
ATOM 680 C C . ASP A 1 84 ? -32.370 6.435 10.970 1.00 82.19 84 ASP A C 1
ATOM 682 O O . ASP A 1 84 ? -32.906 7.247 10.221 1.00 82.19 84 ASP A O 1
ATOM 686 N N . ASP A 1 85 ? -32.366 6.599 12.296 1.00 85.88 85 ASP A N 1
ATOM 687 C CA . ASP A 1 85 ? -32.977 7.716 13.026 1.00 85.88 85 ASP A CA 1
ATOM 688 C C . ASP A 1 85 ? -32.014 8.892 13.289 1.00 85.88 85 ASP A C 1
ATOM 690 O O . ASP A 1 85 ? -32.391 9.886 13.918 1.00 85.88 85 ASP A O 1
ATOM 694 N N . ALA A 1 86 ? -30.766 8.814 12.814 1.00 85.88 86 ALA A N 1
ATOM 695 C CA . ALA A 1 86 ? -29.788 9.875 13.013 1.00 85.88 86 ALA A CA 1
ATOM 696 C C . ALA A 1 86 ? -30.159 11.143 12.228 1.00 85.88 86 ALA A C 1
ATOM 698 O O . ALA A 1 86 ? -30.568 11.096 11.066 1.00 85.88 86 ALA A O 1
ATOM 699 N N . SER A 1 87 ? -29.939 12.311 12.840 1.00 84.06 87 SER A N 1
ATOM 700 C CA . SER A 1 87 ? -30.237 13.587 12.188 1.00 84.06 87 SER A CA 1
ATOM 701 C C . SER A 1 87 ? -29.420 13.778 10.894 1.00 84.06 87 SER A C 1
ATOM 703 O O . SER A 1 87 ? -28.273 13.316 10.812 1.00 84.06 87 SER A O 1
ATOM 705 N N . PRO A 1 88 ? -29.956 14.497 9.883 1.00 79.25 88 PRO A N 1
ATOM 706 C CA . PRO A 1 88 ? -29.272 14.696 8.602 1.00 79.25 88 PRO A CA 1
ATOM 707 C C . PRO A 1 88 ? -27.850 15.266 8.733 1.00 79.25 88 PRO A C 1
ATOM 709 O O . PRO A 1 88 ? -26.958 14.829 8.019 1.00 79.25 88 PRO A O 1
ATOM 712 N N . GLY A 1 89 ? -27.613 16.159 9.702 1.00 81.19 89 GLY A N 1
ATOM 713 C CA . GLY A 1 89 ? -26.298 16.758 9.982 1.00 81.19 89 GLY A CA 1
ATOM 714 C C . GLY A 1 89 ? -25.490 16.088 11.101 1.00 81.19 89 GLY A C 1
ATOM 715 O O . GLY A 1 89 ? -24.531 16.685 11.585 1.00 81.19 89 GLY A O 1
ATOM 716 N N . CYS A 1 90 ? -25.878 14.893 11.570 1.00 85.81 90 CYS A N 1
ATOM 717 C CA . CYS A 1 90 ? -25.208 14.214 12.687 1.00 85.81 90 CYS A CA 1
ATOM 718 C C . CYS A 1 90 ? -23.712 14.008 12.419 1.00 85.81 90 CYS A C 1
ATOM 720 O O . CYS A 1 90 ? -22.883 14.345 13.266 1.00 85.81 90 CYS A O 1
ATOM 722 N N . TYR A 1 91 ? -23.387 13.465 11.239 1.00 83.25 91 TYR A N 1
ATOM 723 C CA . TYR A 1 91 ? -22.017 13.102 10.886 1.00 83.25 91 TYR A CA 1
ATOM 724 C C . TYR A 1 91 ? -21.139 14.344 10.736 1.00 83.25 91 TYR A C 1
ATOM 726 O O . TYR A 1 91 ? -20.093 14.416 11.368 1.00 83.25 91 TYR A O 1
ATOM 734 N N . ASP A 1 92 ? -21.612 15.350 9.996 1.00 77.12 92 ASP A N 1
ATOM 735 C CA . ASP A 1 92 ? -20.899 16.615 9.793 1.00 77.12 92 ASP A CA 1
ATOM 736 C C . ASP A 1 92 ? -20.576 17.298 11.121 1.00 77.12 92 ASP A C 1
ATOM 738 O O . ASP A 1 92 ? -19.424 17.632 11.389 1.00 77.12 92 ASP A O 1
ATOM 742 N N . LYS A 1 93 ? -21.582 17.438 11.994 1.00 79.81 93 LYS A N 1
ATOM 743 C CA . LYS A 1 93 ? -21.400 18.058 13.307 1.00 79.81 93 LYS A CA 1
ATOM 744 C C . LYS A 1 93 ? -20.374 17.299 14.145 1.00 79.81 93 LYS A C 1
ATOM 746 O O . LYS A 1 93 ? -19.477 17.912 14.713 1.00 79.81 93 LYS A O 1
ATOM 751 N N . GLY A 1 94 ? -20.488 15.975 14.214 1.00 79.44 94 GLY A N 1
ATOM 752 C CA . GLY A 1 94 ? -19.550 15.176 14.993 1.00 79.44 94 GLY A CA 1
ATOM 753 C C . GLY A 1 94 ? -18.139 15.147 14.392 1.00 79.44 94 GLY A C 1
ATOM 754 O O . GLY A 1 94 ? -17.164 15.194 15.134 1.00 79.44 94 GLY A O 1
ATOM 755 N N . ALA A 1 95 ? -17.996 15.158 13.065 1.00 74.94 95 ALA A N 1
ATOM 756 C CA . ALA A 1 95 ? -16.699 15.273 12.399 1.00 74.94 95 ALA A CA 1
ATOM 757 C C . ALA A 1 95 ? -16.033 16.629 12.685 1.00 74.94 95 ALA A C 1
ATOM 759 O O . ALA A 1 95 ? -14.824 16.681 12.931 1.00 74.94 95 ALA A O 1
ATOM 760 N N . THR A 1 96 ? -16.811 17.717 12.715 1.00 70.75 96 THR A N 1
ATOM 761 C CA . THR A 1 96 ? -16.336 19.035 13.159 1.00 70.75 96 THR A CA 1
ATOM 762 C C . THR A 1 96 ? -15.897 19.002 14.622 1.00 70.75 96 THR A C 1
ATOM 764 O O . THR A 1 96 ? -14.789 19.437 14.913 1.00 70.75 96 THR A O 1
ATOM 767 N N . GLU A 1 97 ? -16.688 18.416 15.525 1.00 75.69 97 GLU A N 1
ATOM 768 C CA . GLU A 1 97 ? -16.336 18.297 16.951 1.00 75.69 97 GLU A CA 1
ATOM 769 C C . GLU A 1 97 ? -15.014 17.531 17.158 1.00 75.69 97 GLU A C 1
ATOM 771 O O . GLU A 1 97 ? -14.157 17.957 17.939 1.00 75.69 97 GLU A O 1
ATOM 776 N N . ILE A 1 98 ? -14.793 16.427 16.430 1.00 70.81 98 ILE A N 1
ATOM 777 C CA . ILE A 1 98 ? -13.523 15.689 16.508 1.00 70.81 98 ILE A CA 1
ATOM 778 C C . ILE A 1 98 ? -12.371 16.513 15.907 1.00 70.81 98 ILE A C 1
ATOM 780 O O . ILE A 1 98 ? -11.266 16.533 16.457 1.00 70.81 98 ILE A O 1
ATOM 784 N N . SER A 1 99 ? -12.618 17.239 14.816 1.00 65.62 99 SER A N 1
ATOM 785 C CA . SER A 1 99 ? -11.614 18.120 14.209 1.00 65.62 99 SER A CA 1
ATOM 786 C C . SER A 1 99 ? -11.212 19.251 15.159 1.00 65.62 99 SER A C 1
ATOM 788 O O . SER A 1 99 ? -10.024 19.491 15.352 1.00 65.62 99 SER A O 1
ATOM 790 N N . GLU A 1 100 ? -12.162 19.897 15.832 1.00 65.81 100 GLU A N 1
ATOM 791 C CA . GLU A 1 100 ? -11.894 20.930 16.839 1.00 65.81 100 GLU A CA 1
ATOM 792 C C . GLU A 1 100 ? -11.097 20.375 18.024 1.00 65.81 100 GLU A C 1
ATOM 794 O O . GLU A 1 100 ? -10.108 20.980 18.448 1.00 65.81 100 GLU A O 1
ATOM 799 N N . LYS A 1 101 ? -11.458 19.176 18.504 1.00 66.81 101 LYS A N 1
ATOM 800 C CA . LYS A 1 101 ? -10.706 18.460 19.545 1.00 66.81 101 LYS A CA 1
ATOM 801 C C . LYS A 1 101 ? -9.254 18.225 19.128 1.00 66.81 101 LYS A C 1
ATOM 803 O O . LYS A 1 101 ? -8.356 18.387 19.951 1.00 66.81 101 LYS A O 1
ATOM 808 N N . SER A 1 102 ? -9.010 17.919 17.851 1.00 64.00 102 SER A N 1
ATOM 809 C CA . SER A 1 102 ? -7.659 17.712 17.319 1.00 64.00 102 SER A CA 1
ATOM 810 C C . SER A 1 102 ? -6.758 18.947 17.418 1.00 64.00 102 SER A C 1
ATOM 812 O O . SER A 1 102 ? -5.559 18.795 17.648 1.00 64.00 102 SER A O 1
ATOM 814 N N . CYS A 1 103 ? -7.325 20.154 17.332 1.00 63.28 103 CYS A N 1
ATOM 815 C CA . CYS A 1 103 ? -6.573 21.410 17.387 1.00 63.28 103 CYS A CA 1
ATOM 816 C C . CYS A 1 103 ? -6.288 21.885 18.827 1.00 63.28 103 CYS A C 1
ATOM 818 O O . CYS A 1 103 ? -5.587 22.881 19.024 1.00 63.28 103 CYS A O 1
ATOM 820 N N . GLY A 1 104 ? -6.830 21.206 19.846 1.00 62.88 104 GLY A N 1
ATOM 821 C CA . GLY A 1 104 ? -6.594 21.537 21.250 1.00 62.88 104 GLY A CA 1
ATOM 822 C C . GLY A 1 104 ? -5.124 21.367 21.652 1.00 62.88 104 GLY A C 1
ATOM 823 O O . GLY A 1 104 ? -4.463 20.403 21.261 1.00 62.88 104 GLY A O 1
ATOM 824 N N . LYS A 1 105 ? -4.594 22.280 22.479 1.00 63.34 105 LYS A N 1
ATOM 825 C CA . LYS A 1 105 ? -3.204 22.194 22.973 1.00 63.34 105 LYS A CA 1
ATOM 826 C C . LYS A 1 105 ? -2.932 20.887 23.725 1.00 63.34 105 LYS A C 1
ATOM 828 O O . LYS A 1 105 ? -1.886 20.282 23.494 1.00 63.34 105 LYS A O 1
ATOM 833 N N . ASP A 1 106 ? -3.903 20.424 24.504 1.00 71.31 106 ASP A N 1
ATOM 834 C CA . ASP A 1 106 ? -3.850 19.184 25.291 1.00 71.31 106 ASP A CA 1
ATOM 835 C C . ASP A 1 106 ? -4.563 18.011 24.591 1.00 71.31 106 ASP A C 1
ATOM 837 O O . ASP A 1 106 ? -5.035 17.075 25.234 1.00 71.31 106 ASP A O 1
ATOM 841 N N . SER A 1 107 ? -4.704 18.081 23.262 1.00 65.38 107 SER A N 1
ATOM 842 C CA . SER A 1 107 ? -5.377 17.045 22.478 1.00 65.38 107 SER A CA 1
ATOM 843 C C . SER A 1 107 ? -4.688 15.682 22.637 1.00 65.38 107 SER A C 1
ATOM 845 O O . SER A 1 107 ? -3.464 15.612 22.502 1.00 65.38 107 SER A O 1
ATOM 847 N N . PRO A 1 108 ? -5.453 14.593 22.847 1.00 67.56 108 PRO A N 1
ATOM 848 C CA . PRO A 1 108 ? -4.928 13.231 22.909 1.00 67.56 108 PRO A CA 1
ATOM 849 C C . PRO A 1 108 ? -4.676 12.622 21.518 1.00 67.56 108 PRO A C 1
ATOM 851 O O . PRO A 1 108 ? -4.469 11.420 21.419 1.00 67.56 108 PRO A O 1
ATOM 854 N N . PHE A 1 109 ? -4.777 13.399 20.437 1.00 67.62 109 PHE A N 1
ATOM 855 C CA . PHE A 1 109 ? -4.600 12.931 19.060 1.00 67.62 109 PHE A CA 1
ATOM 856 C C . PHE A 1 109 ? -3.170 13.162 18.562 1.00 67.62 109 PHE A C 1
ATOM 858 O O . PHE A 1 109 ? -2.510 14.096 19.026 1.00 67.62 109 PHE A O 1
ATOM 865 N N . PRO A 1 110 ? -2.694 12.368 17.581 1.00 60.12 110 PRO A N 1
ATOM 866 C CA . PRO A 1 110 ? -1.336 12.520 17.088 1.00 60.12 110 PRO A CA 1
ATOM 867 C C . PRO A 1 110 ? -1.198 13.870 16.379 1.00 60.12 110 PRO A C 1
ATOM 869 O O . PRO A 1 110 ? -1.994 14.221 15.505 1.00 60.12 110 PRO A O 1
ATOM 872 N N . LYS A 1 111 ? -0.176 14.638 16.759 1.00 66.75 111 LYS A N 1
ATOM 873 C CA . LYS A 1 111 ? 0.124 15.939 16.150 1.00 66.75 111 LYS A CA 1
ATOM 874 C C . LYS A 1 111 ? 1.040 15.757 14.944 1.00 66.75 111 LYS A C 1
ATOM 876 O O . LYS A 1 111 ? 1.894 14.874 14.932 1.00 66.75 111 LYS A O 1
ATOM 881 N N . HIS A 1 112 ? 0.916 16.632 13.948 1.00 54.62 112 HIS A N 1
ATOM 882 C CA . HIS A 1 112 ? 1.965 16.785 12.941 1.00 54.62 112 HIS A CA 1
ATOM 883 C C . HIS A 1 112 ? 3.070 17.693 13.501 1.00 54.62 112 HIS A C 1
ATOM 885 O O . HIS A 1 112 ? 2.794 18.865 13.770 1.00 54.62 112 HIS A O 1
ATOM 891 N N . PRO A 1 113 ? 4.317 17.216 13.659 1.00 46.78 113 PRO A N 1
ATOM 892 C CA . PRO A 1 113 ? 5.439 18.126 13.810 1.00 46.78 113 PRO A CA 1
ATOM 893 C C . PRO A 1 113 ? 5.612 18.907 12.497 1.00 46.78 113 PRO A C 1
ATOM 895 O O . PRO A 1 113 ? 5.801 18.312 11.440 1.00 46.78 113 PRO A O 1
ATOM 898 N N . GLY A 1 114 ? 5.508 20.239 12.558 1.00 47.09 114 GLY A N 1
ATOM 899 C CA . GLY A 1 114 ? 5.944 21.130 11.480 1.00 47.09 114 GLY A CA 1
ATOM 900 C C . GLY A 1 114 ? 5.039 21.255 10.246 1.00 47.09 114 GLY A C 1
ATOM 901 O O . GLY A 1 114 ? 5.519 21.069 9.132 1.00 47.09 114 GLY A O 1
ATOM 902 N N . ILE A 1 115 ? 3.801 21.753 10.386 1.00 47.62 115 ILE A N 1
ATOM 903 C CA . ILE A 1 115 ? 3.115 22.412 9.241 1.00 47.62 115 ILE A CA 1
ATOM 904 C C . ILE A 1 115 ? 3.988 23.559 8.665 1.00 47.62 115 ILE A C 1
ATOM 906 O O . ILE A 1 115 ? 3.888 23.889 7.489 1.00 47.62 115 ILE A O 1
ATOM 910 N N . GLU A 1 116 ? 4.934 24.088 9.449 1.00 36.69 116 GLU A N 1
ATOM 911 C CA . GLU A 1 116 ? 5.955 25.054 9.017 1.00 36.69 116 GLU A CA 1
ATOM 912 C C . GLU A 1 116 ? 7.193 24.421 8.325 1.00 36.69 116 GLU A C 1
ATOM 914 O O . GLU A 1 116 ? 7.987 25.136 7.724 1.00 36.69 116 GLU A O 1
ATOM 919 N N . GLN A 1 117 ? 7.376 23.093 8.367 1.00 38.47 117 GLN A N 1
ATOM 920 C CA . GLN A 1 117 ? 8.583 22.372 7.896 1.00 38.47 117 GLN A CA 1
ATOM 921 C C . GLN A 1 117 ? 8.268 21.200 6.942 1.00 38.47 117 GLN A C 1
ATOM 923 O O . GLN A 1 117 ? 9.071 20.281 6.789 1.00 38.47 117 GLN A O 1
ATOM 928 N N . CYS A 1 118 ? 7.104 21.235 6.288 1.00 34.09 118 CYS A N 1
ATOM 929 C CA . CYS A 1 118 ? 6.415 20.141 5.586 1.00 34.09 118 CYS A CA 1
ATOM 930 C C . CYS A 1 118 ? 7.163 19.385 4.447 1.00 34.09 118 CYS A C 1
ATOM 932 O O . CYS A 1 118 ? 6.508 18.725 3.646 1.00 34.09 118 CYS A O 1
ATOM 934 N N . CYS A 1 119 ? 8.494 19.443 4.315 1.00 32.56 119 CYS A N 1
ATOM 935 C CA . CYS A 1 119 ? 9.252 18.757 3.253 1.00 32.56 119 CYS A CA 1
ATOM 936 C C . CYS A 1 119 ? 10.504 17.981 3.693 1.00 32.56 119 CYS A C 1
ATOM 938 O O . CYS A 1 119 ? 11.132 17.342 2.851 1.00 32.56 119 CYS A O 1
ATOM 940 N N . THR A 1 120 ? 10.877 17.954 4.968 1.00 32.38 120 THR A N 1
ATOM 941 C CA . THR A 1 120 ? 12.055 17.186 5.400 1.00 32.38 120 THR A CA 1
ATOM 942 C C . THR A 1 120 ? 11.799 16.581 6.756 1.00 32.38 120 THR A C 1
ATOM 944 O O . THR A 1 120 ? 11.715 17.332 7.712 1.00 32.38 120 THR A O 1
ATOM 947 N N . LEU A 1 121 ? 11.661 15.255 6.800 1.00 32.81 121 LEU A N 1
ATOM 948 C CA . LEU A 1 121 ? 12.180 14.345 7.827 1.00 32.81 121 LEU A CA 1
ATOM 949 C C . LEU A 1 121 ? 11.842 12.917 7.352 1.00 32.81 121 LEU A C 1
ATOM 951 O O . LEU A 1 121 ? 10.731 12.408 7.513 1.00 32.81 121 LEU A O 1
ATOM 955 N N . ARG A 1 122 ? 12.810 12.267 6.691 1.00 43.34 122 ARG A N 1
ATOM 956 C CA . ARG A 1 122 ? 12.886 10.802 6.704 1.00 43.34 122 ARG A CA 1
ATOM 957 C C . ARG A 1 122 ? 13.311 10.440 8.122 1.00 43.34 122 ARG A C 1
ATOM 959 O O . ARG A 1 122 ? 14.499 10.288 8.376 1.00 43.34 122 ARG A O 1
ATOM 966 N N . ASP A 1 123 ? 12.356 10.352 9.036 1.00 45.84 123 ASP A N 1
ATOM 967 C CA . ASP A 1 123 ? 12.647 9.715 10.311 1.00 45.84 123 ASP A CA 1
ATOM 968 C C . ASP A 1 123 ? 12.832 8.224 10.037 1.00 45.84 123 ASP A C 1
ATOM 970 O O . ASP A 1 123 ? 11.939 7.553 9.503 1.00 45.84 123 ASP A O 1
ATOM 974 N N . GLU A 1 124 ? 14.020 7.715 10.356 1.00 51.47 124 GLU A N 1
ATOM 975 C CA . GLU A 1 124 ? 14.242 6.285 10.502 1.00 51.47 124 GLU A CA 1
ATOM 976 C C . GLU A 1 124 ? 13.351 5.815 11.649 1.00 51.47 124 GLU A C 1
ATOM 978 O O . GLU A 1 124 ? 13.669 5.960 12.828 1.00 51.47 124 GLU A O 1
ATOM 983 N N . LEU A 1 125 ? 12.174 5.296 11.302 1.00 58.28 125 LEU A N 1
ATOM 984 C CA . LEU A 1 125 ? 11.341 4.610 12.272 1.00 58.28 125 LEU A CA 1
ATOM 985 C C . LEU A 1 125 ? 12.185 3.476 12.878 1.00 58.28 125 LEU A C 1
ATOM 987 O O . LEU A 1 125 ? 12.732 2.688 12.101 1.00 58.28 125 LEU A O 1
ATOM 991 N N . PRO A 1 126 ? 12.245 3.347 14.221 1.00 62.66 126 PRO A N 1
ATOM 992 C CA . PRO A 1 126 ? 12.914 2.229 14.877 1.00 62.66 126 PRO A CA 1
ATOM 993 C C . PRO A 1 126 ? 12.567 0.899 14.206 1.00 62.66 126 PRO A C 1
ATOM 995 O O . PRO A 1 126 ? 11.429 0.723 13.747 1.00 62.66 126 PRO A O 1
ATOM 998 N N . SER A 1 127 ? 13.525 -0.028 14.130 1.00 62.22 127 SER A N 1
ATOM 999 C CA . SER A 1 127 ? 13.285 -1.363 13.574 1.00 62.22 127 SER A CA 1
ATOM 1000 C C . SER A 1 127 ? 12.070 -2.009 14.244 1.00 62.22 127 SER A C 1
ATOM 1002 O O . SER A 1 127 ? 11.805 -1.793 15.429 1.00 62.22 127 SER A O 1
ATOM 1004 N N . LEU A 1 128 ? 11.267 -2.746 13.467 1.00 64.88 128 LEU A N 1
ATOM 1005 C CA . LEU A 1 128 ? 10.214 -3.553 14.077 1.00 64.88 128 LEU A CA 1
ATOM 1006 C C . LEU A 1 128 ? 10.944 -4.694 14.754 1.00 64.88 128 LEU A C 1
ATOM 1008 O O . LEU A 1 128 ? 11.594 -5.477 14.065 1.00 64.88 128 LEU A O 1
ATOM 1012 N N . LEU A 1 129 ? 10.870 -4.770 16.074 1.00 68.44 129 LEU A N 1
ATOM 1013 C CA . LEU A 1 129 ? 11.159 -6.031 16.728 1.00 68.44 129 LEU A CA 1
ATOM 1014 C C . LEU A 1 129 ? 9.972 -6.931 16.402 1.00 68.44 129 LEU A C 1
ATOM 1016 O O . LEU A 1 129 ? 8.860 -6.688 16.871 1.00 68.44 129 LEU A O 1
ATOM 1020 N N . GLU A 1 130 ? 10.188 -7.877 15.491 1.00 76.31 130 GLU A N 1
ATOM 1021 C CA . GLU A 1 130 ? 9.198 -8.910 15.218 1.00 76.31 130 GLU A CA 1
ATOM 1022 C C . GLU A 1 130 ? 9.048 -9.749 16.492 1.00 76.31 130 GLU A C 1
ATOM 1024 O O . GLU A 1 130 ? 10.056 -10.248 17.001 1.00 76.31 130 GLU A O 1
ATOM 1029 N N . PRO A 1 131 ? 7.830 -9.854 17.051 1.00 81.50 131 PRO A N 1
ATOM 1030 C CA . PRO A 1 131 ? 7.621 -10.610 18.273 1.00 81.50 131 PRO A CA 1
ATOM 1031 C C . PRO A 1 131 ? 7.895 -12.093 18.017 1.00 81.50 131 PRO A C 1
ATOM 1033 O O . PRO A 1 131 ? 7.581 -12.630 16.953 1.00 81.50 131 PRO A O 1
ATOM 1036 N N . THR A 1 132 ? 8.466 -12.761 19.010 1.00 85.88 132 THR A N 1
ATOM 1037 C CA . THR A 1 132 ? 8.662 -14.214 18.996 1.00 85.88 132 THR A CA 1
ATOM 1038 C C . THR A 1 132 ? 7.318 -14.943 19.025 1.00 85.88 132 THR A C 1
ATOM 1040 O O . THR A 1 132 ? 6.307 -14.404 19.482 1.00 85.88 132 THR A O 1
ATOM 1043 N N . ASN A 1 133 ? 7.287 -16.197 18.567 1.00 87.00 133 ASN A N 1
ATOM 1044 C CA . ASN A 1 133 ? 6.063 -17.006 18.599 1.00 87.00 133 ASN A CA 1
ATOM 1045 C C . ASN A 1 133 ? 5.527 -17.157 20.035 1.00 87.00 133 ASN A C 1
ATOM 1047 O O . ASN A 1 133 ? 4.317 -17.154 20.253 1.00 87.00 133 ASN A O 1
ATOM 1051 N N . GLU A 1 134 ? 6.424 -17.243 21.020 1.00 86.00 134 GLU A N 1
ATOM 1052 C CA . GLU A 1 134 ? 6.106 -17.309 22.443 1.00 86.00 134 GLU A CA 1
ATOM 1053 C C . GLU A 1 134 ? 5.463 -16.011 22.951 1.00 86.00 134 GLU A C 1
ATOM 1055 O O . GLU A 1 134 ? 4.450 -16.061 23.651 1.00 86.00 134 GLU A O 1
ATOM 1060 N N . GLU A 1 135 ? 6.000 -14.846 22.575 1.00 88.31 135 GLU A N 1
ATOM 1061 C CA . GLU A 1 135 ? 5.403 -13.543 22.903 1.00 88.31 135 GLU A CA 1
ATOM 1062 C C . GLU A 1 135 ? 4.032 -13.382 22.240 1.00 88.31 135 GLU A C 1
ATOM 1064 O O . GLU A 1 135 ? 3.074 -12.984 22.901 1.00 88.31 135 GLU A O 1
ATOM 1069 N N . ILE A 1 136 ? 3.900 -13.766 20.964 1.00 89.56 136 ILE A N 1
ATOM 1070 C CA . ILE A 1 136 ? 2.621 -13.754 20.241 1.00 89.56 136 ILE A CA 1
ATOM 1071 C C . ILE A 1 136 ? 1.578 -14.584 20.995 1.00 89.56 136 ILE A C 1
ATOM 1073 O O . ILE A 1 136 ? 0.485 -14.090 21.265 1.00 89.56 136 ILE A O 1
ATOM 1077 N N . CYS A 1 137 ? 1.916 -15.816 21.381 1.00 90.31 137 CYS A N 1
ATOM 1078 C CA . CYS A 1 137 ? 0.991 -16.701 22.087 1.00 90.31 137 CYS A CA 1
ATOM 1079 C C . CYS A 1 137 ? 0.788 -16.359 23.563 1.00 90.31 137 CYS A C 1
ATOM 1081 O O . CYS A 1 137 ? -0.144 -16.869 24.180 1.00 90.31 137 CYS A O 1
ATOM 1083 N N . THR A 1 138 ? 1.613 -15.473 24.116 1.00 90.69 138 THR A N 1
ATOM 1084 C CA . THR A 1 138 ? 1.393 -14.890 25.439 1.00 90.69 138 THR A CA 1
ATOM 1085 C C . THR A 1 138 ? 0.412 -13.724 25.364 1.00 90.69 138 THR A C 1
ATOM 1087 O O . THR A 1 138 ? -0.467 -13.617 26.215 1.00 90.69 138 THR A O 1
ATOM 1090 N N . GLU A 1 139 ? 0.540 -12.851 24.363 1.00 90.94 139 GLU A N 1
ATOM 1091 C CA . GLU A 1 139 ? -0.274 -11.636 24.257 1.00 90.94 139 GLU A CA 1
ATOM 1092 C C . GLU A 1 139 ? -1.630 -11.867 23.580 1.00 90.94 139 GLU A C 1
ATOM 1094 O O . GLU A 1 139 ? -2.637 -11.355 24.065 1.00 90.94 139 GLU A O 1
ATOM 1099 N N . PHE A 1 140 ? -1.690 -12.658 22.502 1.00 91.31 140 PHE A N 1
ATOM 1100 C CA . PHE A 1 140 ? -2.915 -12.856 21.715 1.00 91.31 140 PHE A CA 1
ATOM 1101 C C . PHE A 1 140 ? -4.120 -13.336 22.550 1.00 91.31 140 PHE A C 1
ATOM 1103 O O . PHE A 1 140 ? -5.176 -12.711 22.451 1.00 91.31 140 PHE A O 1
ATOM 1110 N N . PRO A 1 141 ? -4.004 -14.363 23.422 1.00 91.50 141 PRO A N 1
ATOM 1111 C CA . PRO A 1 141 ? -5.155 -14.866 24.175 1.00 91.50 141 PRO A CA 1
ATOM 1112 C C . PRO A 1 141 ? -5.646 -13.927 25.287 1.00 91.50 141 PRO A C 1
ATOM 1114 O O . PRO A 1 141 ? -6.721 -14.160 25.837 1.00 91.50 141 PRO A O 1
ATOM 1117 N N . LYS A 1 142 ? -4.867 -12.902 25.673 1.00 93.88 142 LYS A N 1
ATOM 1118 C CA . LYS A 1 142 ? -5.263 -11.960 26.738 1.00 93.88 142 LYS A CA 1
ATOM 1119 C C . LYS A 1 142 ? -6.402 -11.055 26.282 1.00 93.88 142 LYS A C 1
ATOM 1121 O O . LYS A 1 142 ? -7.343 -10.829 27.038 1.00 93.88 142 LYS A O 1
ATOM 1126 N N . ASP A 1 143 ? -6.288 -10.536 25.063 1.00 94.19 143 ASP A N 1
ATOM 1127 C CA . ASP A 1 143 ? -7.310 -9.741 24.391 1.00 94.19 143 ASP A CA 1
ATOM 1128 C C . ASP A 1 143 ? -7.076 -9.806 22.877 1.00 94.19 143 ASP A C 1
ATOM 1130 O O . ASP A 1 143 ? -6.257 -9.077 22.314 1.00 94.19 143 ASP A O 1
ATOM 1134 N N . GLU A 1 144 ? -7.813 -10.690 22.207 1.00 92.62 144 GLU A N 1
ATOM 1135 C CA . GLU A 1 144 ? -7.679 -10.929 20.767 1.00 92.62 144 GLU A CA 1
ATOM 1136 C C . GLU A 1 144 ? -7.961 -9.664 19.937 1.00 92.62 144 GLU A C 1
ATOM 1138 O O . GLU A 1 144 ? -7.343 -9.438 18.892 1.00 92.62 144 GLU A O 1
ATOM 1143 N N . LYS A 1 145 ? -8.887 -8.812 20.403 1.00 92.94 145 LYS A N 1
ATOM 1144 C CA . LYS A 1 145 ? -9.292 -7.591 19.695 1.00 92.94 145 LYS A CA 1
ATOM 1145 C C . LYS A 1 145 ? -8.242 -6.502 19.843 1.00 92.94 145 LYS A C 1
ATOM 1147 O O . LYS A 1 145 ? -7.908 -5.853 18.851 1.00 92.94 145 LYS A O 1
ATOM 1152 N N . ASP A 1 146 ? -7.730 -6.292 21.054 1.00 93.00 146 ASP A N 1
ATOM 1153 C CA . ASP A 1 146 ? -6.646 -5.337 21.296 1.00 93.00 146 ASP A CA 1
ATOM 1154 C C . ASP A 1 146 ? -5.358 -5.785 20.597 1.00 93.00 146 ASP A C 1
ATOM 1156 O O . ASP A 1 146 ? -4.713 -4.975 19.929 1.00 93.00 146 ASP A O 1
ATOM 1160 N N . TYR A 1 147 ? -5.037 -7.085 20.636 1.00 92.88 147 TYR A N 1
ATOM 1161 C CA . TYR A 1 147 ? -3.907 -7.649 19.899 1.00 92.88 147 TYR A CA 1
ATOM 1162 C C . TYR A 1 147 ? -4.003 -7.341 18.400 1.00 92.88 147 TYR A C 1
ATOM 1164 O O . TYR A 1 147 ? -3.044 -6.835 17.814 1.00 92.88 147 TYR A O 1
ATOM 1172 N N . ALA A 1 148 ? -5.163 -7.580 17.775 1.00 93.44 148 ALA A N 1
ATOM 1173 C CA . ALA A 1 148 ? -5.365 -7.294 16.355 1.00 93.44 148 ALA A CA 1
ATOM 1174 C C . ALA A 1 148 ? -5.160 -5.804 16.024 1.00 93.44 148 ALA A C 1
ATOM 1176 O O . ALA A 1 148 ? -4.471 -5.476 15.054 1.00 93.44 148 ALA A O 1
ATOM 1177 N N . VAL A 1 149 ? -5.694 -4.896 16.853 1.00 94.19 149 VAL A N 1
ATOM 1178 C CA . VAL A 1 149 ? -5.548 -3.438 16.677 1.00 94.19 149 VAL A CA 1
ATOM 1179 C C . VAL A 1 149 ? -4.089 -2.993 16.860 1.00 94.19 149 VAL A C 1
ATOM 1181 O O . VAL A 1 149 ? -3.578 -2.192 16.073 1.00 94.19 149 VAL A O 1
ATOM 1184 N N . ARG A 1 150 ? -3.377 -3.534 17.854 1.00 92.19 150 ARG A N 1
ATOM 1185 C CA . ARG A 1 150 ? -1.942 -3.272 18.067 1.00 92.19 150 ARG A CA 1
ATOM 1186 C C . ARG A 1 150 ? -1.087 -3.781 16.921 1.00 92.19 150 ARG A C 1
ATOM 1188 O O . ARG A 1 150 ? -0.177 -3.076 16.484 1.00 92.19 150 ARG A O 1
ATOM 1195 N N . TYR A 1 151 ? -1.402 -4.968 16.414 1.00 91.56 151 TYR A N 1
ATOM 1196 C CA . TYR A 1 151 ? -0.689 -5.558 15.293 1.00 91.56 151 TYR A CA 1
ATOM 1197 C C . TYR A 1 151 ? -0.799 -4.664 14.053 1.00 91.56 151 TYR A C 1
ATOM 1199 O O . TYR A 1 151 ? 0.220 -4.280 13.475 1.00 91.56 151 TYR A O 1
ATOM 1207 N N . VAL A 1 152 ? -2.018 -4.260 13.665 1.00 93.62 152 VAL A N 1
ATOM 1208 C CA . VAL A 1 152 ? -2.203 -3.379 12.496 1.00 93.62 152 VAL A CA 1
ATOM 1209 C C . VAL A 1 152 ? -1.553 -2.009 12.703 1.00 93.62 152 VAL A C 1
ATOM 1211 O O . VAL A 1 152 ? -1.005 -1.455 11.754 1.00 93.62 152 VAL A O 1
ATOM 1214 N N . TYR A 1 153 ? -1.541 -1.478 13.931 1.00 92.50 153 TYR A N 1
ATOM 1215 C CA . TYR A 1 153 ? -0.839 -0.238 14.267 1.00 92.50 153 TYR A CA 1
ATOM 1216 C C . TYR A 1 153 ? 0.686 -0.359 14.060 1.00 92.50 153 TYR A C 1
ATOM 1218 O O . TYR A 1 153 ? 1.308 0.489 13.412 1.00 92.50 153 TYR A O 1
ATOM 1226 N N . GLU A 1 154 ? 1.330 -1.413 14.557 1.00 89.69 154 GLU A N 1
ATOM 1227 C CA . GLU A 1 154 ? 2.778 -1.554 14.358 1.00 89.69 154 GLU A CA 1
ATOM 1228 C C . GLU A 1 154 ? 3.150 -1.886 12.913 1.00 89.69 154 GLU A C 1
ATOM 1230 O O . GLU A 1 154 ? 4.209 -1.476 12.431 1.00 89.69 154 GLU A O 1
ATOM 1235 N N . PHE A 1 155 ? 2.270 -2.581 12.197 1.00 89.50 155 PHE A N 1
ATOM 1236 C CA . PHE A 1 155 ? 2.491 -2.938 10.805 1.00 89.50 155 PHE A CA 1
ATOM 1237 C C . PHE A 1 155 ? 2.332 -1.722 9.873 1.00 89.50 155 PHE A C 1
ATOM 1239 O O . PHE A 1 155 ? 3.228 -1.400 9.089 1.00 89.50 155 PHE A O 1
ATOM 1246 N N . ALA A 1 156 ? 1.239 -0.966 10.009 1.00 91.31 156 ALA A N 1
ATOM 1247 C CA . ALA A 1 156 ? 0.871 0.128 9.106 1.00 91.31 156 ALA A CA 1
ATOM 1248 C C . ALA A 1 156 ? 1.907 1.262 9.018 1.00 91.31 156 ALA A C 1
ATOM 1250 O O . ALA A 1 156 ? 2.064 1.882 7.965 1.00 91.31 156 ALA A O 1
ATOM 1251 N N . ARG A 1 157 ? 2.673 1.511 10.088 1.00 86.00 157 ARG A N 1
ATOM 1252 C CA . ARG A 1 157 ? 3.652 2.614 10.162 1.00 86.00 157 ARG A CA 1
ATOM 1253 C C . ARG A 1 157 ? 4.749 2.555 9.090 1.00 86.00 157 ARG A C 1
ATOM 1255 O O . ARG A 1 157 ? 5.297 3.591 8.724 1.00 86.00 157 ARG A O 1
ATOM 1262 N N . ARG A 1 158 ? 5.082 1.355 8.589 1.00 83.25 158 ARG A N 1
ATOM 1263 C CA . ARG A 1 158 ? 6.094 1.141 7.527 1.00 83.25 158 ARG A CA 1
ATOM 1264 C C . ARG A 1 158 ? 5.492 1.051 6.130 1.00 83.25 158 ARG A C 1
ATOM 1266 O O . ARG A 1 158 ? 6.216 1.101 5.141 1.00 83.25 158 ARG A O 1
ATOM 1273 N N . HIS A 1 159 ? 4.172 0.998 6.046 1.00 88.00 159 HIS A N 1
ATOM 1274 C CA . HIS A 1 159 ? 3.420 0.774 4.823 1.00 88.00 159 HIS A CA 1
ATOM 1275 C C . HIS A 1 159 ? 2.606 2.015 4.449 1.00 88.00 159 HIS A C 1
ATOM 1277 O O . HIS A 1 159 ? 1.435 1.919 4.119 1.00 88.00 159 HIS A O 1
ATOM 1283 N N . ARG A 1 160 ? 3.222 3.203 4.517 1.00 86.06 160 ARG A N 1
ATOM 1284 C CA . ARG A 1 160 ? 2.526 4.502 4.400 1.00 86.06 160 ARG A CA 1
ATOM 1285 C C . ARG A 1 160 ? 1.935 4.795 3.024 1.00 86.06 160 ARG A C 1
ATOM 1287 O O . ARG A 1 160 ? 0.922 5.470 2.930 1.00 86.06 160 ARG A O 1
ATOM 1294 N N . ASN A 1 161 ? 2.594 4.310 1.976 1.00 87.81 161 ASN A N 1
ATOM 1295 C CA . ASN A 1 161 ? 2.266 4.644 0.591 1.00 87.81 161 ASN A CA 1
ATOM 1296 C C . ASN A 1 161 ? 1.581 3.483 -0.134 1.00 87.81 161 ASN A C 1
ATOM 1298 O O . ASN A 1 161 ? 1.746 3.349 -1.337 1.00 87.81 161 ASN A O 1
ATOM 1302 N N . ILE A 1 162 ? 0.885 2.602 0.584 1.00 91.25 162 ILE A N 1
ATOM 1303 C CA . ILE A 1 162 ? 0.146 1.493 -0.026 1.00 91.25 162 ILE A CA 1
ATOM 1304 C C . ILE A 1 162 ? -1.301 1.472 0.474 1.00 91.25 162 ILE A C 1
ATOM 1306 O O . ILE A 1 162 ? -1.552 1.948 1.587 1.00 91.25 162 ILE A O 1
ATOM 1310 N N . PRO A 1 163 ? -2.245 0.892 -0.290 1.00 90.94 163 PRO A N 1
ATOM 1311 C CA . PRO A 1 163 ? -3.646 0.873 0.098 1.00 90.94 163 PRO A CA 1
ATOM 1312 C C . PRO A 1 163 ? -3.873 0.246 1.466 1.00 90.94 163 PRO A C 1
ATOM 1314 O O . PRO A 1 163 ? -3.402 -0.856 1.760 1.00 90.94 163 PRO A O 1
ATOM 1317 N N . ALA A 1 164 ? -4.619 0.946 2.306 1.00 90.38 164 ALA A N 1
ATOM 1318 C CA . ALA A 1 164 ? -4.834 0.568 3.693 1.00 90.38 164 ALA A CA 1
ATOM 1319 C C . ALA A 1 164 ? -5.553 -0.770 3.863 1.00 90.38 164 ALA A C 1
ATOM 1321 O O . ALA A 1 164 ? -5.173 -1.576 4.708 1.00 90.38 164 ALA A O 1
ATOM 1322 N N . GLY A 1 165 ? -6.548 -1.049 3.023 1.00 89.50 165 GLY A N 1
ATOM 1323 C CA . GLY A 1 165 ? -7.234 -2.334 3.000 1.00 89.50 165 GLY A CA 1
ATOM 1324 C C . GLY A 1 165 ? -6.300 -3.476 2.610 1.00 89.50 165 GLY A C 1
ATOM 1325 O O . GLY A 1 165 ? -6.436 -4.580 3.133 1.00 89.50 165 GLY A O 1
ATOM 1326 N N . PHE A 1 166 ? -5.282 -3.210 1.782 1.00 91.19 166 PHE A N 1
ATOM 1327 C CA . PHE A 1 166 ? -4.246 -4.200 1.505 1.00 91.19 166 PHE A CA 1
ATOM 1328 C C . PHE A 1 166 ? -3.394 -4.477 2.752 1.00 91.19 166 PHE A C 1
ATOM 1330 O O . PHE A 1 166 ? -3.229 -5.636 3.132 1.00 91.19 166 PHE A O 1
ATOM 1337 N N . VAL A 1 167 ? -2.918 -3.426 3.433 1.00 92.31 167 VAL A N 1
ATOM 1338 C CA . VAL A 1 167 ? -2.187 -3.542 4.711 1.00 92.31 167 VAL A CA 1
ATOM 1339 C C . VAL A 1 167 ? -2.997 -4.342 5.726 1.00 92.31 167 VAL A C 1
ATOM 1341 O O . VAL A 1 167 ? -2.495 -5.310 6.293 1.00 92.31 167 VAL A O 1
ATOM 1344 N N . LEU A 1 168 ? -4.271 -3.986 5.895 1.00 91.62 168 LEU A N 1
ATOM 1345 C CA . LEU A 1 168 ? -5.192 -4.639 6.814 1.00 91.62 168 LEU A CA 1
ATOM 1346 C C . LEU A 1 168 ? -5.384 -6.124 6.482 1.00 91.62 168 LEU A C 1
ATOM 1348 O O . LEU A 1 168 ? -5.381 -6.957 7.387 1.00 91.62 168 LEU A O 1
ATOM 1352 N N . ASN A 1 169 ? -5.532 -6.475 5.202 1.00 90.38 16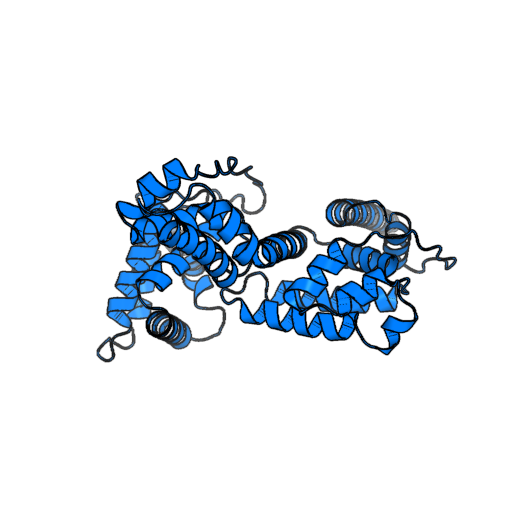9 ASN A N 1
ATOM 1353 C CA . ASN A 1 169 ? -5.688 -7.866 4.774 1.00 90.38 169 ASN A CA 1
ATOM 1354 C C . ASN A 1 169 ? -4.444 -8.705 5.092 1.00 90.38 169 ASN A C 1
ATOM 1356 O O . ASN A 1 169 ? -4.574 -9.809 5.626 1.00 90.38 169 ASN A O 1
ATOM 1360 N N . VAL A 1 170 ? -3.243 -8.178 4.830 1.00 89.50 170 VAL A N 1
ATOM 1361 C CA . VAL A 1 170 ? -1.995 -8.877 5.174 1.00 89.50 170 VAL A CA 1
ATOM 1362 C C . VAL A 1 170 ? -1.845 -9.017 6.690 1.00 89.50 170 VAL A C 1
ATOM 1364 O O . VAL A 1 170 ? -1.532 -10.103 7.181 1.00 89.50 170 VAL A O 1
ATOM 1367 N N . SER A 1 171 ? -2.136 -7.964 7.455 1.00 89.75 171 SER A N 1
ATOM 1368 C CA . SER A 1 171 ? -2.115 -8.026 8.919 1.00 89.75 171 SER A CA 1
ATOM 1369 C C . SER A 1 171 ? -3.105 -9.048 9.480 1.00 89.75 171 SER A C 1
ATOM 1371 O O . SER A 1 171 ? -2.762 -9.811 10.376 1.00 89.75 171 SER A O 1
ATOM 1373 N N . LYS A 1 172 ? -4.315 -9.140 8.922 1.00 87.94 172 LYS A N 1
ATOM 1374 C CA . LYS A 1 172 ? -5.313 -10.137 9.342 1.00 87.94 172 LYS A CA 1
ATOM 1375 C C . LYS A 1 172 ? -4.859 -11.565 9.104 1.00 87.94 172 LYS A C 1
ATOM 1377 O O . LYS A 1 172 ? -5.140 -12.431 9.927 1.00 87.94 172 LYS A O 1
ATOM 1382 N N . ASN A 1 173 ? -4.155 -11.819 8.004 1.00 87.19 173 ASN A N 1
ATOM 1383 C CA . ASN A 1 173 ? -3.581 -13.139 7.764 1.00 87.19 173 ASN A CA 1
ATOM 1384 C C . ASN A 1 173 ? -2.570 -13.506 8.856 1.00 87.19 173 ASN A C 1
ATOM 1386 O O . ASN A 1 173 ? -2.599 -14.639 9.317 1.00 87.19 173 ASN A O 1
ATOM 1390 N N . ASN A 1 174 ? -1.774 -12.548 9.344 1.00 84.56 174 ASN A N 1
ATOM 1391 C CA . ASN A 1 174 ? -0.868 -12.767 10.476 1.00 84.56 174 ASN A CA 1
ATOM 1392 C C . ASN A 1 174 ? -1.627 -13.047 11.785 1.00 84.56 174 ASN A C 1
ATOM 1394 O O . ASN A 1 174 ? -1.320 -14.016 12.475 1.00 84.56 174 ASN A O 1
ATOM 1398 N N . VAL A 1 175 ? -2.663 -12.264 12.105 1.00 88.88 175 VAL A N 1
ATOM 1399 C CA . VAL A 1 175 ? -3.482 -12.476 13.317 1.00 88.88 175 VAL A CA 1
ATOM 1400 C C . VAL A 1 175 ? -4.167 -13.854 13.305 1.00 88.88 175 VAL A C 1
ATOM 1402 O O . VAL A 1 175 ? -4.204 -14.533 14.326 1.00 88.88 175 VAL A O 1
ATOM 1405 N N . ARG A 1 176 ? -4.621 -14.340 12.142 1.00 88.81 176 ARG A N 1
ATOM 1406 C CA . ARG A 1 176 ? -5.192 -15.696 11.988 1.00 88.81 176 ARG A CA 1
ATOM 1407 C C . ARG A 1 176 ? -4.187 -16.825 12.215 1.00 88.81 176 ARG A C 1
ATOM 1409 O O . ARG A 1 176 ? -4.579 -17.973 12.432 1.00 88.81 176 ARG A O 1
ATOM 1416 N N . ILE A 1 177 ? -2.889 -16.557 12.084 1.00 87.88 177 ILE A N 1
ATOM 1417 C CA . ILE A 1 177 ? -1.860 -17.540 12.440 1.00 87.88 177 ILE A CA 1
ATOM 1418 C C . ILE A 1 177 ? -1.778 -17.648 13.955 1.00 87.88 177 ILE A C 1
ATOM 1420 O O . ILE A 1 177 ? -1.801 -18.766 14.457 1.00 87.88 177 ILE A O 1
ATOM 1424 N N . ALA A 1 178 ? -1.778 -16.523 14.676 1.00 89.12 178 ALA A N 1
ATOM 1425 C CA . ALA A 1 178 ? -1.859 -16.530 16.135 1.00 89.12 178 ALA A CA 1
ATOM 1426 C C . ALA A 1 178 ? -3.112 -17.281 16.623 1.00 89.12 178 ALA A C 1
ATOM 1428 O O . ALA A 1 178 ? -2.991 -18.197 17.431 1.00 89.12 178 ALA A O 1
ATOM 1429 N N . GLU A 1 179 ? -4.280 -17.001 16.037 1.00 89.00 179 GLU A N 1
ATOM 1430 C CA . GLU A 1 179 ? -5.543 -17.692 16.351 1.00 89.00 179 GLU A CA 1
ATOM 1431 C C . GLU A 1 179 ? -5.442 -19.223 16.235 1.00 89.00 179 GLU A C 1
ATOM 1433 O O . GLU A 1 179 ? -5.929 -19.955 17.094 1.00 89.00 179 GLU A O 1
ATOM 1438 N N . ARG A 1 180 ? -4.776 -19.733 15.192 1.00 87.50 180 ARG A N 1
ATOM 1439 C CA . ARG A 1 180 ? -4.654 -21.183 14.961 1.00 87.50 180 ARG A CA 1
ATOM 1440 C C . ARG A 1 180 ? -3.490 -21.835 15.685 1.00 87.50 180 ARG A C 1
ATOM 1442 O O . ARG A 1 180 ? -3.575 -23.019 16.003 1.00 87.50 180 ARG A O 1
ATOM 1449 N N . CYS A 1 181 ? -2.398 -21.106 15.890 1.00 89.25 181 CYS A N 1
ATOM 1450 C CA . CYS A 1 181 ? -1.162 -21.674 16.409 1.00 89.25 181 CYS A CA 1
ATOM 1451 C C . CYS A 1 181 ? -1.000 -21.512 17.921 1.00 89.25 181 CYS A C 1
ATOM 1453 O O . CYS A 1 181 ? -0.290 -22.311 18.526 1.00 89.25 181 CYS A O 1
ATOM 1455 N N . CYS A 1 182 ? -1.674 -20.549 18.553 1.00 88.75 182 CYS A N 1
ATOM 1456 C CA . CYS A 1 182 ? -1.531 -20.265 19.983 1.00 88.75 182 CYS A CA 1
ATOM 1457 C C . CYS A 1 182 ? -2.453 -21.095 20.884 1.00 88.75 182 CYS A C 1
ATOM 1459 O O . CYS A 1 182 ? -2.972 -20.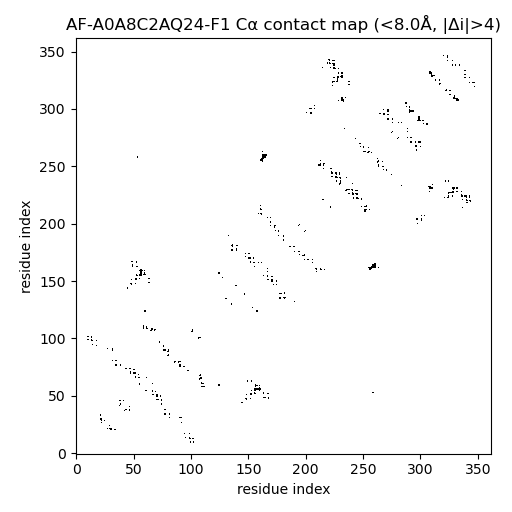601 21.883 1.00 88.75 182 CYS A O 1
ATOM 1461 N N . HIS A 1 183 ? -2.634 -22.376 20.554 1.00 82.81 183 HIS A N 1
ATOM 1462 C CA . HIS A 1 183 ? -3.422 -23.311 21.352 1.00 82.81 183 HIS A CA 1
ATOM 1463 C C . HIS A 1 183 ? -2.519 -24.386 21.989 1.00 82.81 183 HIS A C 1
ATOM 1465 O O . HIS A 1 183 ? -1.620 -24.893 21.313 1.00 82.81 183 HIS A O 1
ATOM 1471 N N . PRO A 1 184 ? -2.766 -24.820 23.244 1.00 70.94 184 PRO A N 1
ATOM 1472 C CA . PRO A 1 184 ? -1.904 -25.782 23.948 1.00 70.94 184 PRO A CA 1
ATOM 1473 C C . PRO A 1 184 ? -1.682 -27.129 23.239 1.00 70.94 184 PRO A C 1
ATOM 1475 O O . PRO A 1 184 ? -0.724 -27.837 23.532 1.00 70.94 184 PRO A O 1
ATOM 1478 N N . SER A 1 185 ? -2.577 -27.513 22.326 1.00 73.62 185 SER A N 1
ATOM 1479 C CA . SER A 1 185 ? -2.530 -28.778 21.580 1.00 73.62 185 SER A CA 1
ATOM 1480 C C . SER A 1 185 ? -1.745 -28.705 20.263 1.00 73.62 185 SER A C 1
ATOM 1482 O O . SER A 1 185 ? -1.666 -29.703 19.541 1.00 73.62 185 SER A O 1
ATOM 1484 N N . VAL A 1 186 ? -1.194 -27.541 19.914 1.00 72.94 186 VAL A N 1
ATOM 1485 C CA . VAL A 1 186 ? -0.585 -27.286 18.607 1.00 72.94 186 VAL A CA 1
ATOM 1486 C C . VAL A 1 186 ? 0.930 -27.488 18.650 1.00 72.94 186 VAL A C 1
ATOM 1488 O O . VAL A 1 186 ? 1.610 -27.137 19.608 1.00 72.94 186 VAL A O 1
ATOM 1491 N N . LYS A 1 187 ? 1.477 -28.094 17.590 1.00 69.88 187 LYS A N 1
ATOM 1492 C CA . LYS A 1 187 ? 2.913 -28.382 17.462 1.00 69.88 187 LYS A CA 1
ATOM 1493 C C . LYS A 1 187 ? 3.719 -27.096 17.258 1.00 69.88 187 LYS A C 1
ATOM 1495 O O . LYS A 1 187 ? 3.295 -26.223 16.504 1.00 69.88 187 LYS A O 1
ATOM 1500 N N . ASN A 1 188 ? 4.957 -27.075 17.759 1.00 69.88 188 ASN A N 1
ATOM 1501 C CA . ASN A 1 188 ? 5.917 -25.969 17.578 1.00 69.88 188 ASN A CA 1
ATOM 1502 C C . ASN A 1 188 ? 6.147 -25.565 16.105 1.00 69.88 188 ASN A C 1
ATOM 1504 O O . ASN A 1 188 ? 6.578 -24.453 15.823 1.00 69.88 188 ASN A O 1
ATOM 1508 N N . SER A 1 189 ? 5.859 -26.450 15.144 1.00 80.81 189 SER A N 1
ATOM 1509 C CA . SER A 1 189 ? 6.012 -26.185 13.709 1.00 80.81 189 SER A CA 1
ATOM 1510 C C . SER A 1 189 ? 4.843 -25.428 13.059 1.00 80.81 189 SER A C 1
ATOM 1512 O O . SER A 1 189 ? 4.918 -25.162 11.861 1.00 80.81 189 SER A O 1
ATOM 1514 N N . CYS A 1 190 ? 3.764 -25.115 13.790 1.00 87.44 190 CYS A N 1
ATOM 1515 C CA . CYS A 1 190 ? 2.549 -24.514 13.222 1.00 87.44 190 CYS A CA 1
ATOM 1516 C C . CYS A 1 190 ? 2.819 -23.187 12.510 1.00 87.44 190 CYS A C 1
ATOM 1518 O O . CYS A 1 190 ? 2.479 -23.053 11.336 1.00 87.44 190 CYS A O 1
ATOM 1520 N N . PHE A 1 191 ? 3.511 -22.254 13.172 1.00 84.31 191 PHE A N 1
ATOM 1521 C CA . PHE A 1 191 ? 3.830 -20.939 12.606 1.00 84.31 191 PHE A CA 1
ATOM 1522 C C . PHE A 1 191 ? 4.571 -21.049 11.271 1.00 84.31 191 PHE A C 1
ATOM 1524 O O . PHE A 1 191 ? 4.145 -20.465 10.281 1.00 84.31 191 PHE A O 1
ATOM 1531 N N . LEU A 1 192 ? 5.613 -21.885 11.209 1.00 81.31 192 LEU A N 1
ATOM 1532 C CA . LEU A 1 192 ? 6.395 -22.100 9.987 1.00 81.31 192 LEU A CA 1
ATOM 1533 C C . LEU A 1 192 ? 5.559 -22.681 8.840 1.00 81.31 192 LEU A C 1
ATOM 1535 O O . LEU A 1 192 ? 5.805 -22.375 7.672 1.00 81.31 192 LEU A O 1
ATOM 1539 N N . GLN A 1 193 ? 4.602 -23.557 9.146 1.00 80.44 193 GLN A N 1
ATOM 1540 C CA . GLN A 1 193 ? 3.734 -24.162 8.141 1.00 80.44 193 GLN A CA 1
ATOM 1541 C C . GLN A 1 193 ? 2.694 -23.159 7.629 1.00 80.44 193 GLN A C 1
ATOM 1543 O O . GLN A 1 193 ? 2.537 -23.005 6.417 1.00 80.44 193 GLN A O 1
ATOM 1548 N N . GLU A 1 194 ? 2.021 -22.459 8.537 1.00 77.44 194 GLU A N 1
ATOM 1549 C CA . GLU A 1 194 ? 0.995 -21.468 8.216 1.00 77.44 194 GLU A CA 1
ATOM 1550 C C . GLU A 1 194 ? 1.579 -20.259 7.468 1.00 77.44 194 GLU A C 1
ATOM 1552 O O . GLU A 1 194 ? 1.038 -19.846 6.440 1.00 77.44 194 GLU A O 1
ATOM 1557 N N . GLU A 1 195 ? 2.736 -19.747 7.897 1.00 74.44 195 GLU A N 1
ATOM 1558 C CA . GLU A 1 195 ? 3.437 -18.643 7.235 1.00 74.44 195 GLU A CA 1
ATOM 1559 C C . GLU A 1 195 ? 3.820 -18.999 5.791 1.00 74.44 195 GLU A C 1
ATOM 1561 O O . GLU A 1 195 ? 3.550 -18.238 4.852 1.00 74.44 195 GLU A O 1
ATOM 1566 N N . ARG A 1 196 ? 4.388 -20.196 5.581 1.00 66.62 196 ARG A N 1
ATOM 1567 C CA . ARG A 1 196 ? 4.763 -20.679 4.243 1.00 66.62 196 ARG A CA 1
ATOM 1568 C C . ARG A 1 196 ? 3.565 -20.830 3.315 1.00 66.62 196 ARG A C 1
ATOM 1570 O O . ARG A 1 196 ? 3.703 -20.555 2.123 1.00 66.62 196 ARG A O 1
ATOM 1577 N N . LEU A 1 197 ? 2.428 -21.290 3.835 1.00 70.94 197 LEU A N 1
ATOM 1578 C CA . LEU A 1 197 ? 1.240 -21.572 3.032 1.00 70.94 197 LEU A CA 1
ATOM 1579 C C . LEU A 1 197 ? 0.411 -20.318 2.743 1.00 70.94 197 LEU A C 1
ATOM 1581 O O . LEU A 1 197 ? -0.117 -20.193 1.642 1.00 70.94 197 LEU A O 1
ATOM 1585 N N . GLN A 1 198 ? 0.298 -19.391 3.695 1.00 70.19 198 GLN A N 1
ATOM 1586 C CA . GLN A 1 198 ? -0.683 -18.301 3.606 1.00 70.19 198 GLN A CA 1
ATOM 1587 C C . GLN A 1 198 ? -0.075 -16.927 3.399 1.00 70.19 198 GLN A C 1
ATOM 1589 O O . GLN A 1 198 ? -0.718 -16.057 2.812 1.00 70.19 198 GLN A O 1
ATOM 1594 N N . MET A 1 199 ? 1.162 -16.716 3.843 1.00 77.44 199 MET A N 1
ATOM 1595 C CA . MET A 1 199 ? 1.753 -15.381 3.821 1.00 77.44 199 MET A CA 1
ATOM 1596 C C . MET A 1 199 ? 2.714 -15.182 2.665 1.00 77.44 199 MET A C 1
ATOM 1598 O O . MET A 1 199 ? 2.922 -14.047 2.256 1.00 77.44 199 MET A O 1
ATOM 1602 N N . ARG A 1 200 ? 3.244 -16.255 2.064 1.00 81.25 200 ARG A N 1
ATOM 1603 C CA . ARG A 1 200 ? 4.280 -16.147 1.028 1.00 81.25 200 ARG A CA 1
ATOM 1604 C C . ARG A 1 200 ? 3.890 -15.226 -0.135 1.00 81.25 200 ARG A C 1
ATOM 1606 O O . ARG A 1 200 ? 4.613 -14.270 -0.392 1.00 81.25 200 ARG A O 1
ATOM 1613 N N . SER A 1 201 ? 2.774 -15.485 -0.822 1.00 82.88 201 SER A N 1
ATOM 1614 C CA . SER A 1 201 ? 2.351 -14.651 -1.967 1.00 82.88 201 SER A CA 1
ATOM 1615 C C . SER A 1 201 ? 1.976 -13.232 -1.514 1.00 82.88 201 SER A C 1
ATOM 1617 O O . SER A 1 201 ? 2.469 -12.258 -2.079 1.00 82.88 201 SER A O 1
ATOM 1619 N N . SER A 1 202 ? 1.229 -13.098 -0.409 1.00 84.94 202 SER A N 1
ATOM 1620 C CA . SER A 1 202 ? 0.841 -11.791 0.147 1.00 84.94 202 SER A CA 1
ATOM 1621 C C . SER A 1 202 ? 2.046 -10.926 0.542 1.00 84.94 202 SER A C 1
ATOM 1623 O O . SER A 1 202 ? 2.060 -9.739 0.239 1.00 84.94 202 SER A O 1
ATOM 1625 N N . ASN A 1 203 ? 3.077 -11.506 1.163 1.00 85.25 203 ASN A N 1
ATOM 1626 C CA . ASN A 1 203 ? 4.288 -10.800 1.593 1.00 85.25 203 ASN A CA 1
ATOM 1627 C C . ASN A 1 203 ? 5.192 -10.431 0.412 1.00 85.25 203 ASN A C 1
ATOM 1629 O O . ASN A 1 203 ? 5.785 -9.351 0.409 1.00 85.25 203 ASN A O 1
ATOM 1633 N N . ILE A 1 204 ? 5.294 -11.302 -0.598 1.00 88.50 204 ILE A N 1
ATOM 1634 C CA . ILE A 1 204 ? 6.000 -10.987 -1.848 1.00 88.50 204 ILE A CA 1
ATOM 1635 C C . ILE A 1 204 ? 5.318 -9.798 -2.529 1.00 88.50 204 ILE A C 1
ATOM 1637 O O . ILE A 1 204 ? 5.975 -8.806 -2.846 1.00 88.50 204 ILE A O 1
ATOM 1641 N N . PHE A 1 205 ? 3.995 -9.857 -2.680 1.00 90.56 205 PHE A N 1
ATOM 1642 C CA . PHE A 1 205 ? 3.236 -8.787 -3.308 1.00 90.56 205 PHE A CA 1
ATOM 1643 C C . PHE A 1 205 ? 3.250 -7.494 -2.474 1.00 90.56 205 PHE A C 1
ATOM 1645 O O . PHE A 1 205 ? 3.432 -6.415 -3.029 1.00 90.56 205 PHE A O 1
ATOM 1652 N N . LEU A 1 206 ? 3.179 -7.580 -1.140 1.00 90.50 206 LEU A N 1
ATOM 1653 C CA . LEU A 1 206 ? 3.341 -6.439 -0.232 1.00 90.50 206 LEU A CA 1
ATOM 1654 C C . LEU A 1 206 ? 4.686 -5.738 -0.426 1.00 90.50 206 LEU A C 1
ATOM 1656 O O . LEU A 1 206 ? 4.740 -4.506 -0.452 1.00 90.50 206 LEU A O 1
ATOM 1660 N N . ARG A 1 207 ? 5.775 -6.507 -0.535 1.00 90.06 207 ARG A N 1
ATOM 1661 C CA . ARG A 1 207 ? 7.125 -5.972 -0.742 1.00 90.06 207 ARG A CA 1
ATOM 1662 C C . ARG A 1 207 ? 7.230 -5.273 -2.089 1.00 90.06 207 ARG A C 1
ATOM 1664 O O . ARG A 1 207 ? 7.706 -4.141 -2.136 1.00 90.06 207 ARG A O 1
ATOM 1671 N N . PHE A 1 208 ? 6.745 -5.922 -3.146 1.00 92.31 208 PHE A N 1
ATOM 1672 C CA . PHE A 1 208 ? 6.667 -5.340 -4.481 1.00 92.31 208 PHE A CA 1
ATOM 1673 C C . PHE A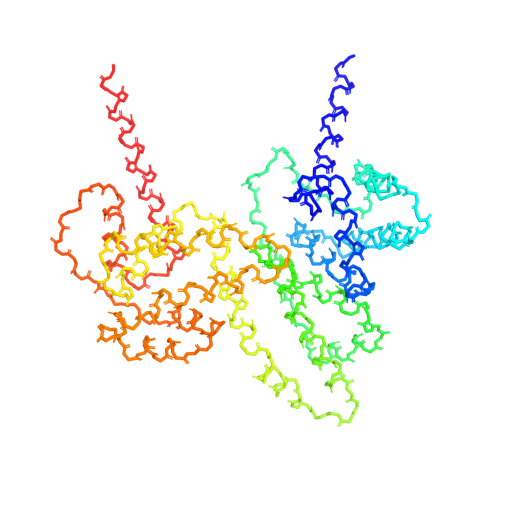 1 208 ? 5.884 -4.022 -4.459 1.00 92.31 208 PHE A C 1
ATOM 1675 O O . PHE A 1 208 ? 6.405 -2.985 -4.868 1.00 92.31 208 PHE A O 1
ATOM 1682 N N . LEU A 1 209 ? 4.674 -4.034 -3.892 1.00 92.81 209 LEU A N 1
ATOM 1683 C CA . LEU A 1 209 ? 3.800 -2.867 -3.838 1.00 92.81 209 LEU A CA 1
ATOM 1684 C C . LEU A 1 209 ? 4.416 -1.728 -3.017 1.00 92.81 209 LEU A C 1
ATOM 1686 O O . LEU A 1 209 ? 4.410 -0.574 -3.440 1.00 92.81 209 LEU A O 1
ATOM 1690 N N . SER A 1 210 ? 5.019 -2.065 -1.874 1.00 91.12 210 SER A N 1
ATOM 1691 C CA . SER A 1 210 ? 5.748 -1.105 -1.044 1.00 91.12 210 SER A CA 1
ATOM 1692 C C . SER A 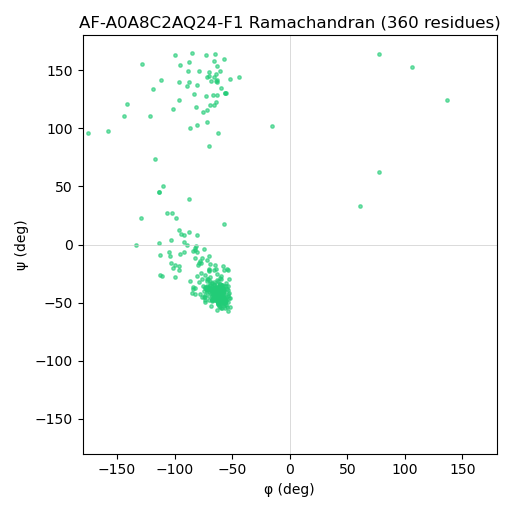1 210 ? 6.901 -0.473 -1.819 1.00 91.12 210 SER A C 1
ATOM 1694 O O . SER A 1 210 ? 7.084 0.737 -1.738 1.00 91.12 210 SER A O 1
ATOM 1696 N N . ASN A 1 211 ? 7.662 -1.249 -2.594 1.00 89.44 211 ASN A N 1
ATOM 1697 C CA . ASN A 1 211 ? 8.753 -0.727 -3.415 1.00 89.44 211 ASN A CA 1
ATOM 1698 C C . ASN A 1 211 ? 8.230 0.250 -4.483 1.00 89.44 211 ASN A C 1
ATOM 1700 O O . ASN A 1 211 ? 8.635 1.414 -4.511 1.00 89.44 211 ASN A O 1
ATOM 1704 N N . VAL A 1 212 ? 7.295 -0.187 -5.332 1.00 91.44 212 VAL A N 1
ATOM 1705 C CA . VAL A 1 212 ? 6.842 0.619 -6.478 1.00 91.44 212 VAL A CA 1
ATOM 1706 C C . VAL A 1 212 ? 6.067 1.866 -6.054 1.00 91.44 212 VAL A C 1
ATOM 1708 O O . VAL A 1 212 ? 6.326 2.943 -6.590 1.00 91.44 212 VAL A O 1
ATOM 1711 N N . CYS A 1 213 ? 5.194 1.776 -5.047 1.00 91.88 213 CYS A N 1
ATOM 1712 C CA . CYS A 1 213 ? 4.449 2.940 -4.577 1.00 91.88 213 CYS A CA 1
ATOM 1713 C C . CYS A 1 213 ? 5.334 3.936 -3.818 1.00 91.88 213 CYS A C 1
ATOM 1715 O O . CYS A 1 213 ? 5.190 5.146 -3.998 1.00 91.88 213 CYS A O 1
ATOM 1717 N N . ASN A 1 214 ? 6.291 3.464 -3.005 1.00 89.12 214 ASN A N 1
ATOM 1718 C CA . ASN A 1 214 ? 7.241 4.368 -2.355 1.00 89.12 214 ASN A CA 1
ATOM 1719 C C . ASN A 1 214 ? 8.086 5.111 -3.386 1.00 89.12 214 ASN A C 1
ATOM 1721 O O . ASN A 1 214 ? 8.293 6.314 -3.242 1.00 89.12 214 ASN A O 1
ATOM 1725 N N . ASN A 1 215 ? 8.577 4.423 -4.414 1.00 87.31 215 ASN A N 1
ATOM 1726 C CA . ASN A 1 215 ? 9.371 5.077 -5.446 1.00 87.31 215 ASN A CA 1
ATOM 1727 C C . ASN A 1 215 ? 8.534 6.082 -6.244 1.00 87.31 215 ASN A C 1
ATOM 1729 O O . ASN A 1 215 ? 9.014 7.184 -6.484 1.00 87.31 215 ASN A O 1
ATOM 1733 N N . GLN A 1 216 ? 7.278 5.760 -6.569 1.00 86.12 216 GLN A N 1
ATOM 1734 C CA . GLN A 1 216 ? 6.380 6.691 -7.255 1.00 86.12 216 GLN A CA 1
ATOM 1735 C C . GLN A 1 216 ? 6.139 7.978 -6.453 1.00 86.12 216 GLN A C 1
ATOM 1737 O O . GLN A 1 216 ? 6.172 9.067 -7.016 1.00 86.12 216 GLN A O 1
ATOM 1742 N N . VAL A 1 217 ? 5.922 7.870 -5.140 1.00 83.44 217 VAL A N 1
ATOM 1743 C CA . VAL A 1 217 ? 5.679 9.043 -4.283 1.00 83.44 217 VAL A CA 1
ATOM 1744 C C . VAL A 1 217 ? 6.958 9.852 -4.047 1.00 83.44 217 VAL A C 1
ATOM 1746 O O . VAL A 1 217 ? 6.910 11.078 -3.977 1.00 83.44 217 VAL A O 1
ATOM 1749 N N . ASN A 1 218 ? 8.110 9.190 -3.912 1.00 80.75 218 ASN A N 1
ATOM 1750 C CA . ASN A 1 218 ? 9.341 9.852 -3.472 1.00 80.75 218 ASN A CA 1
ATOM 1751 C C . ASN A 1 218 ? 10.274 10.288 -4.609 1.00 80.75 218 ASN A C 1
ATOM 1753 O O . ASN A 1 218 ? 11.159 11.108 -4.368 1.00 80.75 218 ASN A O 1
ATOM 1757 N N . LEU A 1 219 ? 10.137 9.741 -5.819 1.00 82.19 219 LEU A N 1
ATOM 1758 C CA . LEU A 1 219 ? 11.086 9.969 -6.908 1.00 82.19 219 LEU A CA 1
ATOM 1759 C C . LEU A 1 219 ? 10.390 10.584 -8.124 1.00 82.19 219 LEU A C 1
ATOM 1761 O O . LEU A 1 219 ? 9.672 9.915 -8.862 1.00 82.19 219 LEU A O 1
ATOM 1765 N N . LYS A 1 220 ? 10.692 11.856 -8.406 1.00 81.06 220 LYS A N 1
ATOM 1766 C CA . LYS A 1 220 ? 10.153 12.576 -9.575 1.00 81.06 220 LYS A CA 1
ATOM 1767 C C . LYS A 1 220 ? 10.513 11.902 -10.901 1.00 81.06 220 LYS A C 1
ATOM 1769 O O . LYS A 1 220 ? 9.713 11.895 -11.834 1.00 81.06 220 LYS A O 1
ATOM 1774 N N . SER A 1 221 ? 11.703 11.308 -10.975 1.00 85.06 221 SER A N 1
ATOM 1775 C CA . SER A 1 221 ? 12.187 10.612 -12.170 1.00 85.06 221 SER A CA 1
ATOM 1776 C C . SER A 1 221 ? 11.772 9.140 -12.255 1.00 85.06 221 SER A C 1
ATOM 1778 O O . SER A 1 221 ? 12.275 8.425 -13.124 1.00 85.06 221 SER A O 1
ATOM 1780 N N . PHE A 1 222 ? 10.851 8.668 -11.402 1.00 87.44 222 PHE A N 1
ATOM 1781 C CA . PHE A 1 222 ? 10.444 7.258 -11.366 1.00 87.44 222 PHE A CA 1
ATOM 1782 C C . PHE A 1 222 ? 9.996 6.731 -12.731 1.00 87.44 222 PHE A C 1
ATOM 1784 O O . PHE A 1 222 ? 10.402 5.641 -13.127 1.00 87.44 222 PHE A O 1
ATOM 1791 N N . ARG A 1 223 ? 9.272 7.543 -13.515 1.00 88.56 223 ARG A N 1
ATOM 1792 C CA . ARG A 1 223 ? 8.898 7.206 -14.897 1.00 88.56 223 ARG A CA 1
ATOM 1793 C C . ARG A 1 223 ? 10.098 6.870 -15.781 1.00 88.56 223 ARG A C 1
ATOM 1795 O O . ARG A 1 223 ? 10.045 5.903 -16.529 1.00 88.56 223 ARG A O 1
ATOM 1802 N N . PHE A 1 224 ? 11.165 7.668 -15.719 1.00 87.31 224 PHE A N 1
ATOM 1803 C CA . PHE A 1 224 ? 12.360 7.472 -16.548 1.00 87.31 224 PHE A CA 1
ATOM 1804 C C . PHE A 1 224 ? 13.128 6.226 -16.118 1.00 87.31 224 PHE A C 1
ATOM 1806 O O . PHE A 1 224 ? 13.559 5.451 -16.970 1.00 87.31 224 PHE A O 1
ATOM 1813 N N . GLY A 1 225 ? 13.232 6.003 -14.804 1.00 90.81 225 GLY A N 1
ATOM 1814 C CA . GLY A 1 225 ? 13.772 4.765 -14.252 1.00 90.81 225 GLY A CA 1
ATOM 1815 C C . GLY A 1 225 ? 12.993 3.541 -14.732 1.00 90.81 225 GLY A C 1
ATOM 1816 O O . GLY A 1 225 ? 13.603 2.578 -15.187 1.00 90.81 225 GLY A O 1
ATOM 1817 N N . LEU A 1 226 ? 11.656 3.598 -14.708 1.00 92.19 226 LEU A N 1
ATOM 1818 C CA . LEU A 1 226 ? 10.791 2.541 -15.238 1.00 92.19 226 LEU A CA 1
ATOM 1819 C C . LEU A 1 226 ? 10.995 2.333 -16.741 1.00 92.19 226 LEU A C 1
ATOM 1821 O O . LEU A 1 226 ? 11.049 1.193 -17.189 1.00 92.19 226 LEU A O 1
ATOM 1825 N N . SER A 1 227 ? 11.144 3.407 -17.526 1.00 93.00 227 SER A N 1
ATOM 1826 C CA . SER A 1 227 ? 11.402 3.293 -18.967 1.00 93.00 227 SER A CA 1
ATOM 1827 C C . SER A 1 227 ? 12.710 2.571 -19.217 1.00 93.00 227 SER A C 1
ATOM 1829 O O . SER A 1 227 ? 12.729 1.608 -19.970 1.00 93.00 227 SER A O 1
ATOM 1831 N N . ALA A 1 228 ? 13.784 2.959 -18.534 1.00 91.31 228 ALA A N 1
ATOM 1832 C CA . ALA A 1 228 ? 15.046 2.239 -18.622 1.00 91.31 228 ALA A CA 1
ATOM 1833 C C . ALA A 1 228 ? 14.921 0.782 -18.143 1.00 91.31 228 ALA A C 1
ATOM 1835 O O . ALA A 1 228 ? 15.475 -0.118 -18.767 1.00 91.31 228 ALA A O 1
ATOM 1836 N N . TYR A 1 229 ? 14.165 0.532 -17.071 1.00 90.56 229 TYR A N 1
ATOM 1837 C CA . TYR A 1 229 ? 13.917 -0.809 -16.547 1.00 90.56 229 TYR A CA 1
ATOM 1838 C C . TYR A 1 229 ? 13.212 -1.706 -17.574 1.00 90.56 229 TYR A C 1
ATOM 1840 O O . TYR A 1 229 ? 13.737 -2.767 -17.899 1.00 90.56 229 TYR A O 1
ATOM 1848 N N . TYR A 1 230 ? 12.074 -1.277 -18.128 1.00 90.44 230 TYR A N 1
ATOM 1849 C CA . TYR A 1 230 ? 11.327 -2.061 -19.116 1.00 90.44 230 TYR A CA 1
ATOM 1850 C C . TYR A 1 230 ? 12.034 -2.121 -20.470 1.00 90.44 230 TYR A C 1
ATOM 1852 O O . TYR A 1 230 ? 12.007 -3.164 -21.112 1.00 90.44 230 TYR A O 1
ATOM 1860 N N . GLY A 1 231 ? 12.701 -1.042 -20.889 1.00 89.62 231 GLY A N 1
ATOM 1861 C CA . GLY A 1 231 ? 13.516 -1.022 -22.105 1.00 89.62 231 GLY A CA 1
ATOM 1862 C C . GLY A 1 231 ? 14.644 -2.042 -22.048 1.00 89.62 231 GLY A C 1
ATOM 1863 O O . GLY A 1 231 ? 14.854 -2.785 -22.997 1.00 89.62 231 GLY A O 1
ATOM 1864 N N . ASN A 1 232 ? 15.311 -2.141 -20.899 1.00 87.25 232 ASN A N 1
ATOM 1865 C CA . ASN A 1 232 ? 16.351 -3.128 -20.668 1.00 87.25 232 ASN A CA 1
ATOM 1866 C C . ASN A 1 232 ? 15.805 -4.560 -20.568 1.00 87.25 232 ASN A C 1
ATOM 1868 O O . ASN A 1 232 ? 16.331 -5.474 -21.191 1.00 87.25 232 ASN A O 1
ATOM 1872 N N . LEU A 1 233 ? 14.750 -4.748 -19.774 1.00 86.00 233 LEU A N 1
ATOM 1873 C CA . LEU A 1 233 ? 14.167 -6.059 -19.506 1.00 86.00 233 LEU A CA 1
ATOM 1874 C C . LEU A 1 233 ? 13.573 -6.703 -20.768 1.00 86.00 233 LEU A C 1
ATOM 1876 O O . LEU A 1 233 ? 13.643 -7.919 -20.921 1.00 86.00 233 LEU A O 1
ATOM 1880 N N . LEU A 1 234 ? 12.962 -5.893 -21.635 1.00 85.44 234 LEU A N 1
ATOM 1881 C CA . LEU A 1 234 ? 12.175 -6.348 -22.784 1.00 85.44 234 LEU A CA 1
ATOM 1882 C C . LEU A 1 234 ? 12.809 -5.993 -24.137 1.00 85.44 234 LEU A C 1
ATOM 1884 O O . LEU A 1 234 ? 12.201 -6.248 -25.170 1.00 85.44 234 LEU A O 1
ATOM 1888 N N . GLY A 1 235 ? 13.985 -5.361 -24.153 1.00 84.38 235 GLY A N 1
ATOM 1889 C CA . GLY A 1 235 ? 14.649 -4.929 -25.388 1.00 84.38 235 GLY A CA 1
ATOM 1890 C C . GLY A 1 235 ? 13.852 -3.913 -26.217 1.00 84.38 235 GLY A C 1
ATOM 1891 O O . GLY A 1 235 ? 13.906 -3.949 -27.443 1.00 84.38 235 GLY A O 1
ATOM 1892 N N . LEU A 1 236 ? 13.081 -3.040 -25.566 1.00 86.25 236 LEU A N 1
ATOM 1893 C CA . LEU A 1 236 ? 12.154 -2.114 -26.232 1.00 86.25 236 LEU A CA 1
ATOM 1894 C C . LEU A 1 236 ? 12.812 -0.795 -26.642 1.00 86.25 236 LEU A C 1
ATOM 1896 O O . LEU A 1 236 ? 13.769 -0.338 -26.009 1.00 86.25 236 LEU A O 1
ATOM 1900 N N . SER A 1 237 ? 12.220 -0.122 -27.636 1.00 88.69 237 SER A N 1
ATOM 1901 C CA . SER A 1 237 ? 12.573 1.265 -27.952 1.00 88.69 237 SER A CA 1
ATOM 1902 C C . SER A 1 237 ? 12.206 2.212 -26.799 1.00 88.69 237 SER A C 1
ATOM 1904 O O . SER A 1 237 ? 11.404 1.884 -25.916 1.00 88.69 237 SER A O 1
ATOM 1906 N N . PHE A 1 238 ? 12.758 3.431 -26.812 1.00 89.12 238 PHE A N 1
ATOM 1907 C CA . PHE A 1 238 ? 12.384 4.455 -25.835 1.00 89.12 238 PHE A CA 1
ATOM 1908 C C . PHE A 1 238 ? 10.877 4.744 -25.854 1.00 89.12 238 PHE A C 1
ATOM 1910 O O . PHE A 1 238 ? 10.263 4.882 -24.799 1.00 89.12 238 PHE A O 1
ATOM 1917 N N . GLU A 1 239 ? 10.276 4.842 -27.039 1.00 90.81 239 GLU A N 1
ATOM 1918 C CA . GLU A 1 239 ? 8.862 5.163 -27.229 1.00 90.81 239 GLU A CA 1
ATOM 1919 C C . GLU A 1 239 ? 7.967 4.074 -26.629 1.00 90.81 239 GLU A C 1
ATOM 1921 O O . GLU A 1 239 ? 7.042 4.376 -25.871 1.00 90.81 239 GLU A O 1
ATOM 1926 N N . GLU A 1 240 ? 8.283 2.808 -26.901 1.00 89.81 240 GLU A N 1
ATOM 1927 C CA . GLU A 1 240 ? 7.554 1.657 -26.370 1.00 89.81 240 GLU A CA 1
ATOM 1928 C C . GLU A 1 240 ? 7.713 1.537 -24.851 1.00 89.81 240 GLU A C 1
ATOM 1930 O O . GLU A 1 240 ? 6.724 1.401 -24.121 1.00 89.81 240 GLU A O 1
ATOM 1935 N N . ALA A 1 241 ? 8.949 1.643 -24.354 1.00 91.50 241 ALA A N 1
ATOM 1936 C CA . ALA A 1 241 ? 9.236 1.582 -22.929 1.00 91.50 241 ALA A CA 1
ATOM 1937 C C . ALA A 1 241 ? 8.582 2.750 -22.174 1.00 91.50 241 ALA A C 1
ATOM 1939 O O . ALA A 1 241 ? 7.987 2.550 -21.119 1.00 91.50 241 ALA A O 1
ATOM 1940 N N . SER A 1 242 ? 8.617 3.964 -22.728 1.00 92.00 242 SER A N 1
ATOM 1941 C CA . SER A 1 242 ? 7.995 5.154 -22.135 1.00 92.00 242 SER A CA 1
ATOM 1942 C C . SER A 1 242 ? 6.471 5.068 -22.087 1.00 92.00 242 SER A C 1
ATOM 1944 O O . SER A 1 242 ? 5.861 5.547 -21.123 1.00 92.00 242 SER A O 1
ATOM 1946 N N . ALA A 1 243 ? 5.845 4.437 -23.084 1.00 93.00 243 ALA A N 1
ATOM 1947 C CA . ALA A 1 243 ? 4.409 4.182 -23.081 1.00 93.00 243 ALA A CA 1
ATOM 1948 C C . ALA A 1 243 ? 4.013 3.192 -21.972 1.00 93.00 243 ALA A C 1
ATOM 1950 O O . ALA A 1 243 ? 3.086 3.464 -21.204 1.00 93.00 243 ALA A O 1
ATOM 1951 N N . ILE A 1 244 ? 4.744 2.078 -21.837 1.00 92.50 244 ILE A N 1
ATOM 1952 C CA . ILE A 1 244 ? 4.509 1.070 -20.788 1.00 92.50 244 ILE A CA 1
ATOM 1953 C C . ILE A 1 244 ? 4.732 1.675 -19.400 1.00 92.50 244 ILE A C 1
ATOM 1955 O O . ILE A 1 244 ? 3.864 1.566 -18.532 1.00 92.50 244 ILE A O 1
ATOM 1959 N N . SER A 1 245 ? 5.849 2.370 -19.203 1.00 93.62 245 SER A N 1
ATOM 1960 C CA . SER A 1 245 ? 6.171 3.042 -17.943 1.00 93.62 245 SER A CA 1
ATOM 1961 C C . SER A 1 245 ? 5.155 4.103 -17.572 1.00 93.62 245 SER A C 1
ATOM 1963 O O . SER A 1 245 ? 4.778 4.193 -16.410 1.00 93.62 245 SER A O 1
ATOM 1965 N N . GLY A 1 246 ? 4.682 4.884 -18.549 1.00 94.00 246 GLY A N 1
ATOM 1966 C CA . GLY A 1 246 ? 3.625 5.867 -18.334 1.00 94.00 246 GLY A CA 1
ATOM 1967 C C . GLY A 1 246 ? 2.342 5.214 -17.827 1.00 94.00 246 GLY A C 1
ATOM 1968 O O . GLY A 1 246 ? 1.795 5.657 -16.824 1.00 94.00 246 GLY A O 1
ATOM 1969 N N . ARG A 1 247 ? 1.905 4.113 -18.455 1.00 93.69 247 ARG A N 1
ATOM 1970 C CA . ARG A 1 247 ? 0.716 3.369 -18.009 1.00 93.69 247 ARG A CA 1
ATOM 1971 C C . ARG A 1 247 ? 0.880 2.823 -16.592 1.00 93.69 247 ARG A C 1
ATOM 1973 O O . ARG A 1 247 ? -0.033 2.971 -15.785 1.00 93.69 247 ARG A O 1
ATOM 1980 N N . PHE A 1 248 ? 2.028 2.214 -16.292 1.00 93.94 248 PHE A N 1
ATOM 1981 C CA . PHE A 1 248 ? 2.305 1.684 -14.958 1.00 93.94 248 PHE A CA 1
ATOM 1982 C C . PHE A 1 248 ? 2.289 2.799 -13.909 1.00 93.94 248 PHE A C 1
ATOM 1984 O O . PHE A 1 248 ? 1.578 2.710 -12.914 1.00 93.94 248 PHE A O 1
ATOM 1991 N N . GLN A 1 249 ? 3.010 3.889 -14.178 1.00 93.69 249 GLN A N 1
ATOM 1992 C CA . GLN A 1 249 ? 3.108 5.036 -13.287 1.00 93.69 249 GLN A CA 1
ATOM 1993 C C . GLN A 1 249 ? 1.741 5.669 -13.000 1.00 93.69 249 GLN A C 1
ATOM 1995 O O . GLN A 1 249 ? 1.419 5.903 -11.839 1.00 93.69 249 GLN A O 1
ATOM 2000 N N . SER A 1 250 ? 0.927 5.914 -14.032 1.00 93.38 250 SER A N 1
ATOM 2001 C CA . SER A 1 250 ? -0.405 6.503 -13.861 1.00 93.38 250 SER A CA 1
ATOM 2002 C C . SER A 1 250 ? -1.333 5.609 -13.034 1.00 93.38 250 SER A C 1
ATOM 2004 O O . SER A 1 250 ? -2.091 6.121 -12.213 1.00 93.38 250 SER A O 1
ATOM 2006 N N . GLY A 1 251 ? -1.246 4.282 -13.189 1.00 93.12 251 GLY A N 1
ATOM 2007 C CA . GLY A 1 251 ? -1.979 3.340 -12.338 1.00 93.12 251 GLY A CA 1
ATOM 2008 C C . GLY A 1 251 ? -1.555 3.431 -10.867 1.00 93.12 251 GLY A C 1
ATOM 2009 O O . GLY A 1 251 ? -2.402 3.488 -9.976 1.00 93.12 251 GLY A O 1
ATOM 2010 N N . LEU A 1 252 ? -0.246 3.524 -10.601 1.00 93.12 252 LEU A N 1
ATOM 2011 C CA . LEU A 1 252 ? 0.275 3.703 -9.242 1.00 93.12 252 LEU A CA 1
ATOM 2012 C C . LEU A 1 252 ? -0.154 5.043 -8.629 1.00 93.12 252 LEU A C 1
ATOM 2014 O O . LEU A 1 252 ? -0.606 5.073 -7.489 1.00 93.12 252 LEU A O 1
ATOM 2018 N N . GLU A 1 253 ? -0.054 6.142 -9.378 1.00 90.19 253 GLU A N 1
ATOM 2019 C CA . GLU A 1 253 ? -0.478 7.475 -8.929 1.00 90.19 253 GLU A CA 1
ATOM 2020 C C . GLU A 1 253 ? -1.956 7.498 -8.530 1.00 90.19 253 GLU A C 1
ATOM 2022 O O . GLU A 1 253 ? -2.318 8.034 -7.485 1.00 90.19 253 GLU A O 1
ATOM 2027 N N . LYS A 1 254 ? -2.797 6.849 -9.337 1.00 89.38 254 LYS A N 1
ATOM 2028 C CA . LYS A 1 254 ? -4.234 6.746 -9.099 1.00 89.38 254 LYS A CA 1
ATOM 2029 C C . LYS A 1 254 ? -4.567 5.911 -7.858 1.00 89.38 254 LYS A C 1
ATOM 2031 O O . LYS A 1 254 ? -5.499 6.267 -7.136 1.00 89.38 254 LYS A O 1
ATOM 2036 N N . CYS A 1 255 ? -3.844 4.811 -7.620 1.00 90.56 255 CYS A N 1
ATOM 2037 C CA . CYS A 1 255 ? -4.287 3.771 -6.687 1.00 90.56 255 CYS A CA 1
ATOM 2038 C C . CYS A 1 255 ? -3.462 3.609 -5.401 1.00 90.56 255 CYS A C 1
ATOM 2040 O O . CYS A 1 255 ? -4.022 3.148 -4.414 1.00 90.56 255 CYS A O 1
ATOM 2042 N N . CYS A 1 256 ? -2.171 3.962 -5.354 1.00 90.31 256 CYS A N 1
ATOM 2043 C CA . CYS A 1 256 ? -1.299 3.645 -4.205 1.00 90.31 256 CYS A CA 1
ATOM 2044 C C . CYS A 1 256 ? -1.758 4.263 -2.874 1.00 90.31 256 CYS A C 1
ATOM 2046 O O . CYS A 1 256 ? -1.495 3.698 -1.815 1.00 90.31 256 CYS A O 1
ATOM 2048 N N . LEU A 1 257 ? -2.435 5.413 -2.926 1.00 85.38 257 LEU A N 1
ATOM 2049 C CA . LEU A 1 257 ? -2.941 6.124 -1.746 1.00 85.38 257 LEU A CA 1
ATOM 2050 C C . LEU A 1 257 ? -4.450 5.942 -1.530 1.00 85.38 257 LEU A C 1
ATOM 2052 O O . LEU A 1 257 ? -5.010 6.548 -0.619 1.00 85.38 257 LEU A O 1
ATOM 2056 N N . GLN A 1 258 ? -5.118 5.127 -2.353 1.00 83.94 258 GLN A N 1
ATOM 2057 C CA . GLN A 1 258 ? -6.530 4.820 -2.142 1.00 83.94 258 GLN A CA 1
ATOM 2058 C C . GLN A 1 258 ? -6.686 3.892 -0.930 1.00 83.94 258 GLN A C 1
ATOM 2060 O O . GLN A 1 258 ? -5.847 3.015 -0.727 1.00 83.94 258 GLN A O 1
ATOM 2065 N N . PRO A 1 259 ? -7.752 4.029 -0.124 1.00 79.25 259 PRO A N 1
ATOM 2066 C CA . PRO A 1 259 ? -7.959 3.152 1.028 1.00 79.25 259 PRO A CA 1
ATOM 2067 C C . PRO A 1 259 ? -8.170 1.697 0.601 1.00 79.25 259 PRO A C 1
ATOM 2069 O O . PRO A 1 259 ? -7.635 0.777 1.217 1.00 79.25 259 PRO A O 1
ATOM 2072 N N . GLN A 1 260 ? -8.941 1.506 -0.467 1.00 82.75 260 GLN A N 1
ATOM 2073 C CA . GLN A 1 260 ? -9.424 0.210 -0.915 1.00 82.75 260 GLN A CA 1
ATOM 2074 C C . GLN A 1 260 ? -8.441 -0.458 -1.901 1.00 82.75 260 GLN A C 1
ATOM 2076 O O . GLN A 1 260 ? -7.887 0.221 -2.775 1.00 82.75 260 GLN A O 1
ATOM 2081 N N . PRO A 1 261 ? -8.167 -1.771 -1.766 1.00 88.81 261 PRO A N 1
ATOM 2082 C CA . PRO A 1 261 ? -7.146 -2.461 -2.554 1.00 88.81 261 PRO A CA 1
ATOM 2083 C C . PRO A 1 261 ? -7.572 -2.782 -3.996 1.00 88.81 261 PRO A C 1
ATOM 2085 O O . PRO A 1 261 ? -6.715 -3.078 -4.827 1.00 88.81 261 PRO A O 1
ATOM 2088 N N . GLU A 1 262 ? -8.861 -2.728 -4.323 1.00 90.06 262 GLU A N 1
ATOM 2089 C CA . GLU A 1 262 ? -9.404 -3.144 -5.622 1.00 90.06 262 GLU A CA 1
ATOM 2090 C C . GLU A 1 262 ? -8.800 -2.323 -6.763 1.00 90.06 262 GLU A C 1
ATOM 2092 O O . GLU A 1 262 ? -8.370 -2.896 -7.760 1.00 90.06 262 GLU A O 1
ATOM 2097 N N . CYS A 1 263 ? -8.649 -1.006 -6.571 1.00 91.44 263 CYS A N 1
ATOM 2098 C CA . CYS A 1 263 ? -8.046 -0.104 -7.557 1.00 91.44 263 CYS A CA 1
ATOM 2099 C C . CYS A 1 263 ? -6.682 -0.623 -8.026 1.00 91.44 263 CYS A C 1
ATOM 2101 O O . CYS A 1 263 ? -6.452 -0.802 -9.220 1.00 91.44 263 CYS A O 1
ATOM 2103 N N . ILE A 1 264 ? -5.771 -0.899 -7.084 1.00 91.75 264 ILE A N 1
ATOM 2104 C CA . ILE A 1 264 ? -4.418 -1.319 -7.447 1.00 91.75 264 ILE A CA 1
ATOM 2105 C C . ILE A 1 264 ? -4.411 -2.738 -8.019 1.00 91.75 264 ILE A C 1
ATOM 2107 O O . ILE A 1 264 ? -3.682 -3.007 -8.968 1.00 91.75 264 ILE A O 1
ATOM 2111 N N . ILE A 1 265 ? -5.241 -3.641 -7.492 1.00 92.12 265 ILE A N 1
ATOM 2112 C CA . ILE A 1 265 ? -5.342 -5.017 -7.991 1.00 92.12 265 ILE A CA 1
ATOM 2113 C C . ILE A 1 265 ? -5.801 -5.016 -9.457 1.00 92.12 265 ILE A C 1
ATOM 2115 O O . ILE A 1 265 ? -5.197 -5.691 -10.293 1.00 92.12 265 ILE A O 1
ATOM 2119 N N . GLU A 1 266 ? -6.824 -4.227 -9.783 1.00 93.69 266 GLU A N 1
ATOM 2120 C CA . GLU A 1 266 ? -7.364 -4.099 -11.137 1.00 93.69 266 GLU A CA 1
ATOM 2121 C C . GLU A 1 266 ? -6.384 -3.415 -12.095 1.00 93.69 266 GLU A C 1
ATOM 2123 O O . GLU A 1 266 ? -6.171 -3.915 -13.204 1.00 93.69 266 GLU A O 1
ATOM 2128 N N . GLU A 1 267 ? -5.739 -2.318 -11.681 1.00 93.88 267 GLU A N 1
ATOM 2129 C CA . GLU A 1 267 ? -4.737 -1.633 -12.509 1.00 93.88 267 GLU A CA 1
ATOM 2130 C C . GLU A 1 267 ? -3.542 -2.545 -12.812 1.00 93.88 267 GLU A C 1
ATOM 2132 O O . GLU A 1 267 ? -3.084 -2.613 -13.955 1.00 93.88 267 GLU A O 1
ATOM 2137 N N . LEU A 1 268 ? -3.061 -3.313 -11.830 1.00 92.69 268 LEU A N 1
ATOM 2138 C CA . LEU A 1 268 ? -1.954 -4.245 -12.038 1.00 92.69 268 LEU A CA 1
ATOM 2139 C C . LEU A 1 268 ? -2.352 -5.443 -12.911 1.00 92.69 268 LEU A C 1
ATOM 2141 O O . LEU A 1 268 ? -1.571 -5.851 -13.771 1.00 92.69 268 LEU A O 1
ATOM 2145 N N . ALA A 1 269 ? -3.569 -5.973 -12.763 1.00 93.31 269 ALA A N 1
ATOM 2146 C CA . ALA A 1 269 ? -4.092 -7.018 -13.645 1.00 93.31 269 ALA A CA 1
ATOM 2147 C C . ALA A 1 269 ? -4.281 -6.512 -15.087 1.00 93.31 269 ALA A C 1
ATOM 2149 O O . ALA A 1 269 ? -3.983 -7.211 -16.057 1.00 93.31 269 ALA A O 1
ATOM 2150 N N . SER A 1 270 ? -4.740 -5.272 -15.247 1.00 93.69 270 SER A N 1
ATOM 2151 C CA . SER A 1 270 ? -4.830 -4.585 -16.538 1.00 93.69 270 SER A CA 1
ATOM 2152 C C . SER A 1 270 ? -3.447 -4.383 -17.160 1.00 93.69 270 SER A C 1
ATOM 2154 O O . SER A 1 270 ? -3.253 -4.620 -18.355 1.00 93.69 270 SER A O 1
ATOM 2156 N N . PHE A 1 271 ? -2.464 -3.989 -16.352 1.00 93.44 271 PHE A N 1
ATOM 2157 C CA . PHE A 1 271 ? -1.085 -3.810 -16.783 1.00 93.44 271 PHE A CA 1
ATOM 2158 C C . PHE A 1 271 ? -0.422 -5.133 -17.191 1.00 93.44 271 PHE A C 1
ATOM 2160 O O . PHE A 1 271 ? 0.222 -5.186 -18.240 1.00 93.44 271 PHE A O 1
ATOM 2167 N N . GLN A 1 272 ? -0.651 -6.218 -16.444 1.00 92.94 272 GLN A N 1
ATOM 2168 C CA . GLN A 1 272 ? -0.188 -7.566 -16.790 1.00 92.94 272 GLN A CA 1
ATOM 2169 C C . GLN A 1 272 ? -0.592 -7.947 -18.220 1.00 92.94 272 GLN A C 1
ATOM 2171 O O . GLN A 1 272 ? 0.244 -8.421 -18.981 1.00 92.94 272 GLN A O 1
ATOM 2176 N N . LYS A 1 273 ? -1.845 -7.696 -18.621 1.00 91.56 273 LYS A N 1
ATOM 2177 C CA . LYS A 1 273 ? -2.337 -8.021 -19.974 1.00 91.56 273 LYS A CA 1
ATOM 2178 C C . LYS A 1 273 ? -1.572 -7.292 -21.082 1.00 91.56 273 LYS A C 1
ATOM 2180 O O . LYS A 1 273 ? -1.385 -7.839 -22.162 1.00 91.56 273 LYS A O 1
ATOM 2185 N N . VAL A 1 274 ? -1.118 -6.065 -20.826 1.00 90.31 274 VAL A N 1
ATOM 2186 C CA . VAL A 1 274 ? -0.288 -5.304 -21.778 1.00 90.31 274 VAL A CA 1
ATOM 2187 C C . VAL A 1 274 ? 1.130 -5.846 -21.828 1.00 90.31 274 VAL A C 1
ATOM 2189 O O . VAL A 1 274 ? 1.711 -5.986 -22.909 1.00 90.31 274 VAL A O 1
ATOM 2192 N N . LEU A 1 275 ? 1.688 -6.102 -20.646 1.00 89.62 275 LEU A N 1
ATOM 2193 C CA . LEU A 1 275 ? 3.056 -6.561 -20.469 1.00 89.62 275 LEU A CA 1
ATOM 2194 C C . LEU A 1 275 ? 3.255 -7.957 -21.076 1.00 89.62 275 LEU A C 1
ATOM 2196 O O . LEU A 1 275 ? 4.224 -8.179 -21.792 1.00 89.62 275 LEU A O 1
ATOM 2200 N N . CYS A 1 276 ? 2.293 -8.849 -20.857 1.00 90.38 276 CYS A N 1
ATOM 2201 C CA . CYS A 1 276 ? 2.300 -10.252 -21.262 1.00 90.38 276 CYS A CA 1
ATOM 2202 C C . CYS A 1 276 ? 1.442 -10.529 -22.508 1.00 90.38 276 CYS A C 1
ATOM 2204 O O . CYS A 1 276 ? 0.907 -11.625 -22.660 1.00 90.38 276 CYS A O 1
ATOM 2206 N N . SER A 1 277 ? 1.263 -9.535 -23.381 1.00 86.56 277 SER A N 1
ATOM 2207 C CA . SER A 1 277 ? 0.533 -9.720 -24.641 1.00 86.56 277 SER A CA 1
ATOM 2208 C C . SER A 1 277 ? 1.250 -10.722 -25.551 1.00 86.56 277 SER A C 1
ATOM 2210 O O . SER A 1 277 ? 2.476 -10.697 -25.659 1.00 86.56 277 SER A O 1
ATOM 2212 N N . GLU A 1 278 ? 0.493 -11.593 -26.226 1.00 72.69 278 GLU A N 1
ATOM 2213 C CA . GLU A 1 278 ? 1.040 -12.688 -27.048 1.00 72.69 278 GLU A CA 1
ATOM 2214 C C . GLU A 1 278 ? 2.033 -12.199 -28.106 1.00 72.69 278 GLU A C 1
ATOM 2216 O O . GLU A 1 278 ? 3.097 -12.789 -28.263 1.00 72.69 278 GLU A O 1
ATOM 2221 N N . SER A 1 279 ? 1.763 -11.045 -28.726 1.00 68.19 279 SER A N 1
ATOM 2222 C CA . SER A 1 279 ? 2.654 -10.408 -29.706 1.00 68.19 279 SER A CA 1
ATOM 2223 C C . SER A 1 279 ? 4.056 -10.092 -29.173 1.00 68.19 279 SER A C 1
ATOM 2225 O O . SER A 1 279 ? 4.963 -9.845 -29.960 1.00 68.19 279 SER A O 1
ATOM 2227 N N . LYS A 1 280 ? 4.234 -10.044 -27.848 1.00 68.31 280 LYS A N 1
ATOM 2228 C CA . LYS A 1 280 ? 5.524 -9.806 -27.195 1.00 68.31 280 LYS A CA 1
ATOM 2229 C C . LYS A 1 280 ? 6.172 -11.096 -26.706 1.00 68.31 280 LYS A C 1
ATOM 2231 O O . LYS A 1 280 ? 7.389 -11.146 -26.636 1.00 68.31 280 LYS A O 1
ATOM 2236 N N . LEU A 1 281 ? 5.402 -12.134 -26.373 1.00 70.75 281 LEU A N 1
ATOM 2237 C CA . LEU A 1 281 ? 5.922 -13.319 -25.679 1.00 70.75 281 LEU A CA 1
ATOM 2238 C C . LEU A 1 281 ? 6.923 -14.131 -26.511 1.00 70.75 281 LEU A C 1
ATOM 2240 O O . LEU A 1 281 ? 7.872 -14.660 -25.937 1.00 70.75 281 LEU A O 1
ATOM 2244 N N . ASP A 1 282 ? 6.754 -14.192 -27.832 1.00 65.69 282 ASP A N 1
ATOM 2245 C CA . ASP A 1 282 ? 7.627 -14.981 -28.717 1.00 65.69 282 ASP A CA 1
ATOM 2246 C C . ASP A 1 282 ? 9.042 -14.399 -28.863 1.00 65.69 282 ASP A C 1
ATOM 2248 O O . ASP A 1 282 ? 9.985 -15.130 -29.157 1.00 65.69 282 ASP A O 1
ATOM 2252 N N . ALA A 1 283 ? 9.207 -13.099 -28.605 1.00 70.50 283 ALA A N 1
ATOM 2253 C CA . ALA A 1 283 ? 10.498 -12.414 -28.634 1.00 70.50 283 ALA A CA 1
ATOM 2254 C C . ALA A 1 283 ? 11.202 -12.380 -27.261 1.00 70.50 283 ALA A C 1
ATOM 2256 O O . ALA A 1 283 ? 12.333 -11.905 -27.167 1.00 70.50 283 ALA A O 1
ATOM 2257 N N . MET A 1 284 ? 10.541 -12.837 -26.188 1.00 80.12 284 MET A N 1
ATOM 2258 C CA . MET A 1 284 ? 11.024 -12.702 -24.807 1.00 80.12 284 MET A CA 1
ATOM 2259 C C . MET A 1 284 ? 11.693 -13.972 -24.271 1.00 80.12 284 MET A C 1
ATOM 2261 O O . MET A 1 284 ? 11.516 -15.077 -24.787 1.00 80.12 284 MET A O 1
ATOM 2265 N N . SER A 1 285 ? 12.446 -13.816 -23.178 1.00 84.00 285 SER A N 1
ATOM 2266 C CA . SER A 1 285 ? 13.109 -14.931 -22.497 1.00 84.00 285 SER A CA 1
ATOM 2267 C C . SER A 1 285 ? 12.114 -15.953 -21.931 1.00 84.00 285 SER A C 1
ATOM 2269 O O . SER A 1 285 ? 10.973 -15.636 -21.578 1.00 84.00 285 SER A O 1
ATOM 2271 N N . GLU A 1 286 ? 12.564 -17.202 -21.791 1.00 88.06 286 GLU A N 1
ATOM 2272 C CA . GLU A 1 286 ? 11.759 -18.276 -21.198 1.00 88.06 286 GLU A CA 1
ATOM 2273 C C . GLU A 1 286 ? 11.309 -17.932 -19.766 1.00 88.06 286 GLU A C 1
ATOM 2275 O O . GLU A 1 286 ? 10.166 -18.192 -19.390 1.00 88.06 286 GLU A O 1
ATOM 2280 N N . ASP A 1 287 ? 12.176 -17.289 -18.981 1.00 89.94 287 ASP A N 1
ATOM 2281 C CA . ASP A 1 287 ? 11.862 -16.872 -17.612 1.00 89.94 287 ASP A CA 1
ATOM 2282 C C . ASP A 1 287 ? 10.786 -15.778 -17.572 1.00 89.94 287 ASP A C 1
ATOM 2284 O O . ASP A 1 287 ? 9.881 -15.832 -16.736 1.00 89.94 287 ASP A O 1
ATOM 2288 N N . PHE A 1 288 ? 10.804 -14.841 -18.525 1.00 90.00 288 PHE A N 1
ATOM 2289 C CA . PHE A 1 288 ? 9.742 -13.845 -18.658 1.00 90.00 288 PHE A CA 1
ATOM 2290 C C . PHE A 1 288 ? 8.394 -14.496 -18.993 1.00 90.00 288 PHE A C 1
ATOM 2292 O O . PHE A 1 288 ? 7.380 -14.211 -18.352 1.00 90.00 288 PHE A O 1
ATOM 2299 N N . ARG A 1 289 ? 8.381 -15.454 -19.929 1.00 90.44 289 ARG A N 1
ATOM 2300 C CA . ARG A 1 289 ? 7.175 -16.230 -20.268 1.00 90.44 289 ARG A CA 1
ATOM 2301 C C . ARG A 1 289 ? 6.638 -17.022 -19.071 1.00 90.44 289 ARG A C 1
ATOM 2303 O O . ARG A 1 289 ? 5.422 -17.070 -18.862 1.00 90.44 289 ARG A O 1
ATOM 2310 N N . LYS A 1 290 ? 7.522 -17.600 -18.247 1.00 92.75 290 LYS A N 1
ATOM 2311 C CA . LYS A 1 290 ? 7.143 -18.273 -16.990 1.00 92.75 290 LYS A CA 1
ATOM 2312 C C . LYS A 1 290 ? 6.485 -17.307 -16.008 1.00 92.75 290 LYS A C 1
ATOM 2314 O O . LYS A 1 290 ? 5.488 -17.680 -15.392 1.00 92.75 290 LYS A O 1
ATOM 2319 N N . CYS A 1 291 ? 6.992 -16.080 -15.874 1.00 93.94 291 CYS A N 1
ATOM 2320 C CA . CYS A 1 291 ? 6.341 -15.061 -15.048 1.00 93.94 291 CYS A CA 1
ATOM 2321 C C . CYS A 1 291 ? 4.958 -14.688 -15.588 1.00 93.94 291 CYS A C 1
ATOM 2323 O O . CYS A 1 291 ? 4.004 -14.655 -14.819 1.00 93.94 291 CYS A O 1
ATOM 2325 N N . CYS A 1 292 ? 4.820 -14.497 -16.901 1.00 92.88 292 CYS A N 1
ATOM 2326 C CA . CYS A 1 292 ? 3.544 -14.169 -17.540 1.00 92.88 292 CYS A CA 1
ATOM 2327 C C . CYS A 1 292 ? 2.475 -15.268 -17.444 1.00 92.88 292 CYS A C 1
ATOM 2329 O O . CYS A 1 292 ? 1.292 -14.982 -17.609 1.00 92.88 292 CYS A O 1
ATOM 2331 N N . SER A 1 293 ? 2.873 -16.505 -17.139 1.00 91.38 293 SER A N 1
ATOM 2332 C CA . SER A 1 293 ? 1.954 -17.627 -16.905 1.00 91.38 293 SER A CA 1
ATOM 2333 C C . SER A 1 293 ? 1.375 -17.652 -15.480 1.00 91.38 293 SER A C 1
ATOM 2335 O O . SER A 1 293 ? 0.562 -18.518 -15.158 1.00 91.38 293 SER A O 1
ATOM 2337 N N . LYS A 1 294 ? 1.816 -16.748 -14.595 1.00 91.12 294 LYS A N 1
ATOM 2338 C CA . LYS A 1 294 ? 1.338 -16.653 -13.211 1.00 91.12 294 LYS A CA 1
ATOM 2339 C C . LYS A 1 294 ? 0.050 -15.816 -13.113 1.00 91.12 294 LYS A C 1
ATOM 2341 O O . LYS A 1 294 ? -0.280 -15.057 -14.024 1.00 91.12 294 LYS A O 1
ATOM 2346 N N . PRO A 1 295 ? -0.679 -15.896 -11.984 1.00 88.31 295 PRO A N 1
ATOM 2347 C CA . PRO A 1 295 ? -1.745 -14.946 -11.673 1.00 88.31 295 PRO A CA 1
ATOM 2348 C C . PRO A 1 295 ? -1.244 -13.493 -11.647 1.00 88.31 295 PRO A C 1
ATOM 2350 O O . PRO A 1 295 ? -0.053 -13.240 -11.452 1.00 88.31 295 PRO A O 1
ATOM 2353 N N . ALA A 1 296 ? -2.154 -12.526 -11.785 1.00 81.75 296 ALA A N 1
ATOM 2354 C CA . ALA A 1 296 ? -1.819 -11.099 -11.859 1.00 81.75 296 ALA A CA 1
ATOM 2355 C C . ALA A 1 296 ? -0.942 -10.599 -10.706 1.00 81.75 296 ALA A C 1
ATOM 2357 O O . ALA A 1 296 ? 0.072 -9.940 -10.936 1.00 81.75 296 ALA A O 1
ATOM 2358 N N . LEU A 1 297 ? -1.299 -10.974 -9.477 1.00 82.88 297 LEU A N 1
ATOM 2359 C CA . LEU A 1 297 ? -0.590 -10.547 -8.270 1.00 82.88 297 LEU A CA 1
ATOM 2360 C C . LEU A 1 297 ? 0.799 -11.178 -8.128 1.00 82.88 297 LEU A C 1
ATOM 2362 O O . LEU A 1 297 ? 1.647 -10.609 -7.454 1.00 82.88 297 LEU A O 1
ATOM 2366 N N . ASP A 1 298 ? 1.056 -12.304 -8.794 1.00 90.31 298 ASP A N 1
ATOM 2367 C CA . ASP A 1 298 ? 2.358 -12.976 -8.769 1.00 90.31 298 ASP A CA 1
ATOM 2368 C C . ASP A 1 298 ? 3.204 -12.665 -10.016 1.00 90.31 298 ASP A C 1
ATOM 2370 O O . ASP A 1 298 ? 4.418 -12.866 -10.003 1.00 90.31 298 ASP A O 1
ATOM 2374 N N . THR A 1 299 ? 2.589 -12.174 -11.099 1.00 93.00 299 THR A N 1
ATOM 2375 C CA . THR A 1 299 ? 3.290 -11.900 -12.361 1.00 93.00 299 THR A CA 1
ATOM 2376 C C . THR A 1 299 ? 4.263 -10.744 -12.211 1.00 93.00 299 THR A C 1
ATOM 2378 O O . THR A 1 299 ? 5.437 -10.896 -12.529 1.00 93.00 299 THR A O 1
ATOM 2381 N N . LEU A 1 300 ? 3.804 -9.594 -11.712 1.00 92.62 300 LEU A N 1
ATOM 2382 C CA . LEU A 1 300 ? 4.657 -8.407 -11.628 1.00 92.62 300 LEU A CA 1
ATOM 2383 C C . LEU A 1 300 ? 5.789 -8.547 -10.603 1.00 92.62 300 LEU A C 1
ATOM 2385 O O . LEU A 1 300 ? 6.910 -8.202 -10.964 1.00 92.62 300 LEU A O 1
ATOM 2389 N N . PRO A 1 301 ? 5.575 -9.119 -9.399 1.00 93.19 301 PRO A N 1
ATOM 2390 C CA . PRO A 1 301 ? 6.692 -9.441 -8.513 1.00 93.19 301 PRO A CA 1
ATOM 2391 C C . PRO A 1 301 ? 7.685 -10.426 -9.140 1.00 93.19 301 PRO A C 1
ATOM 2393 O O . PRO A 1 301 ? 8.887 -10.249 -9.000 1.00 93.19 301 PRO A O 1
ATOM 2396 N N . CYS A 1 302 ? 7.206 -11.434 -9.883 1.00 94.06 302 CYS A N 1
ATOM 2397 C CA . CYS A 1 302 ? 8.091 -12.353 -10.604 1.00 94.06 302 CYS A CA 1
ATOM 2398 C C . CYS A 1 302 ? 8.943 -11.618 -11.643 1.00 94.06 302 CYS A C 1
ATOM 2400 O O . CYS A 1 302 ? 10.136 -11.882 -11.744 1.00 94.06 302 CYS A O 1
ATOM 2402 N N . VAL A 1 303 ? 8.335 -10.693 -12.394 1.00 91.62 303 VAL A N 1
ATOM 2403 C CA . VAL A 1 303 ? 9.038 -9.865 -13.378 1.00 91.62 303 VAL A CA 1
ATOM 2404 C C . VAL A 1 303 ? 10.060 -8.941 -12.703 1.00 91.62 303 VAL A C 1
ATOM 2406 O O . VAL A 1 303 ? 11.175 -8.827 -13.207 1.00 91.62 303 VAL A O 1
ATOM 2409 N N . ASP A 1 304 ? 9.719 -8.338 -11.558 1.00 88.94 304 ASP A N 1
ATOM 2410 C CA . ASP A 1 304 ? 10.621 -7.479 -10.767 1.00 88.94 304 ASP A CA 1
ATOM 2411 C C . ASP A 1 304 ? 11.914 -8.211 -10.365 1.00 88.94 304 ASP A C 1
ATOM 2413 O O . ASP A 1 304 ? 12.999 -7.629 -10.414 1.00 88.94 304 ASP A O 1
ATOM 2417 N N . ASP A 1 305 ? 11.805 -9.510 -10.073 1.00 88.69 305 ASP A N 1
ATOM 2418 C CA . ASP A 1 305 ? 12.916 -10.384 -9.681 1.00 88.69 305 ASP A CA 1
ATOM 2419 C C . ASP A 1 305 ? 13.768 -10.898 -10.866 1.00 88.69 305 ASP A C 1
ATOM 2421 O O . ASP A 1 305 ? 14.806 -11.541 -10.655 1.00 88.69 305 ASP A O 1
ATOM 2425 N N . LEU A 1 306 ? 13.374 -10.641 -12.121 1.00 89.00 306 LEU A N 1
ATOM 2426 C CA . LEU A 1 306 ? 14.127 -11.104 -13.289 1.00 89.00 306 LEU A CA 1
ATOM 2427 C C . LEU A 1 306 ? 15.460 -10.368 -13.448 1.00 89.00 306 LEU A C 1
ATOM 2429 O O . LEU A 1 306 ? 15.602 -9.162 -13.224 1.00 89.00 306 LEU A O 1
ATOM 2433 N N . LYS A 1 307 ? 16.463 -11.110 -13.929 1.00 82.50 307 LYS A N 1
ATOM 2434 C CA . LYS A 1 307 ? 17.755 -10.527 -14.285 1.00 82.50 307 LYS A CA 1
ATOM 2435 C C . LYS A 1 307 ? 17.629 -9.714 -15.569 1.00 82.50 307 LYS A C 1
ATOM 2437 O O . LYS A 1 307 ? 17.187 -10.206 -16.601 1.00 82.50 307 LYS A O 1
ATOM 2442 N N . ARG A 1 308 ? 18.098 -8.478 -15.476 1.00 82.75 308 ARG A N 1
ATOM 2443 C CA . ARG A 1 308 ? 18.186 -7.488 -16.546 1.00 82.75 308 ARG A CA 1
ATOM 2444 C C . ARG A 1 308 ? 19.509 -7.637 -17.306 1.00 82.75 308 ARG A C 1
ATOM 2446 O O . ARG A 1 308 ? 20.542 -7.887 -16.682 1.00 82.75 308 ARG A O 1
ATOM 2453 N N . GLN A 1 309 ? 19.487 -7.505 -18.633 1.00 68.50 309 GLN A N 1
ATOM 2454 C CA . GLN A 1 309 ? 20.669 -7.639 -19.499 1.00 68.50 309 GLN A CA 1
ATOM 2455 C C . GLN A 1 309 ? 20.932 -6.330 -20.245 1.00 68.50 309 GLN A C 1
ATOM 2457 O O . GLN A 1 309 ? 19.983 -5.774 -20.782 1.00 68.50 309 GLN A O 1
ATOM 2462 N N . PRO A 1 310 ? 22.174 -5.812 -20.311 1.00 64.38 310 PRO A N 1
ATOM 2463 C CA . PRO A 1 310 ? 22.466 -4.569 -21.028 1.00 64.38 310 PRO A CA 1
ATOM 2464 C C . PRO A 1 310 ? 21.997 -4.632 -22.486 1.00 64.38 310 PRO A C 1
ATOM 2466 O O . PRO A 1 310 ? 22.323 -5.582 -23.194 1.00 64.38 310 PRO A O 1
ATOM 2469 N N . CYS A 1 311 ? 21.264 -3.613 -22.935 1.00 61.62 311 CYS A N 1
ATOM 2470 C CA . CYS A 1 311 ? 20.835 -3.503 -24.328 1.00 61.62 311 CYS A CA 1
ATOM 2471 C C . CYS A 1 311 ? 21.807 -2.598 -25.090 1.00 61.62 311 CYS A C 1
ATOM 2473 O O . CYS A 1 311 ? 21.989 -1.445 -24.708 1.00 61.62 311 CYS A O 1
ATOM 2475 N N . GLN A 1 312 ? 22.396 -3.087 -26.185 1.00 53.62 312 GLN A N 1
ATOM 2476 C CA . GLN A 1 312 ? 23.150 -2.234 -27.105 1.00 53.62 312 GLN A CA 1
ATOM 2477 C C . GLN A 1 312 ? 22.166 -1.508 -28.028 1.00 53.62 312 GLN A C 1
ATOM 2479 O O . GLN A 1 312 ? 21.615 -2.103 -28.948 1.00 53.62 312 GLN A O 1
ATOM 2484 N N . SER A 1 313 ? 21.912 -0.226 -27.764 1.00 53.31 313 SER A N 1
ATOM 2485 C CA . SER A 1 313 ? 21.191 0.651 -28.694 1.00 53.31 313 SER A CA 1
ATOM 2486 C C . SER A 1 313 ? 22.195 1.537 -29.431 1.00 53.31 313 SER A C 1
ATOM 2488 O O . SER A 1 313 ? 22.831 2.384 -28.806 1.00 53.31 313 SER A O 1
ATOM 2490 N N . GLU A 1 314 ? 22.289 1.389 -30.754 1.00 46.84 314 GLU A N 1
ATOM 2491 C CA . GLU A 1 314 ? 23.196 2.156 -31.631 1.00 46.84 314 GLU A CA 1
ATOM 2492 C C . GLU A 1 314 ? 22.672 3.555 -32.018 1.00 46.84 314 GLU A C 1
ATOM 2494 O O . GLU A 1 314 ? 23.337 4.309 -32.727 1.00 46.84 314 GLU A O 1
ATOM 2499 N N . THR A 1 315 ? 21.479 3.941 -31.566 1.00 54.44 315 THR A N 1
ATOM 2500 C CA . THR A 1 315 ? 20.835 5.186 -32.012 1.00 54.44 315 THR A CA 1
ATOM 2501 C C . THR 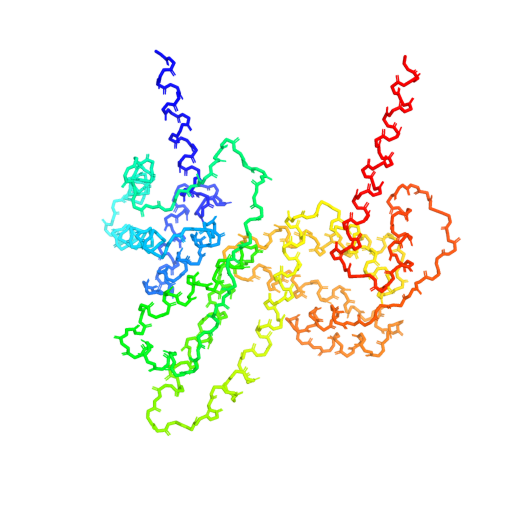A 1 315 ? 21.329 6.417 -31.246 1.00 54.44 315 THR A C 1
ATOM 2503 O O . THR A 1 315 ? 21.288 6.442 -30.014 1.00 54.44 315 THR A O 1
ATOM 2506 N N . GLN A 1 316 ? 21.731 7.482 -31.957 1.00 55.75 316 GLN A N 1
ATOM 2507 C CA . GLN A 1 316 ? 22.048 8.771 -31.329 1.00 55.75 316 GLN A CA 1
ATOM 2508 C C . GLN A 1 316 ? 20.801 9.376 -30.652 1.00 55.75 316 GLN A C 1
ATOM 2510 O O . GLN A 1 316 ? 19.750 9.504 -31.287 1.00 55.75 316 GLN A O 1
ATOM 2515 N N . PRO A 1 317 ? 20.883 9.779 -29.371 1.00 64.44 317 PRO A N 1
ATOM 2516 C CA . PRO A 1 317 ? 19.733 10.314 -28.657 1.00 64.44 317 PRO A CA 1
ATOM 2517 C C . PRO A 1 317 ? 19.411 11.749 -29.095 1.00 64.44 317 PRO A C 1
ATOM 2519 O O . PRO A 1 317 ? 20.143 12.688 -28.791 1.00 64.44 317 PRO A O 1
ATOM 2522 N N . HIS A 1 318 ? 18.253 11.944 -29.729 1.00 70.88 318 HIS A N 1
ATOM 2523 C CA . HIS A 1 318 ? 17.652 13.271 -29.886 1.00 70.88 318 HIS A CA 1
ATOM 2524 C C . HIS A 1 318 ? 16.798 13.611 -28.654 1.00 70.88 318 HIS A C 1
ATOM 2526 O O . HIS A 1 318 ? 15.655 13.152 -28.532 1.00 70.88 318 HIS A O 1
ATOM 2532 N N . GLY A 1 319 ? 17.362 14.419 -27.750 1.00 79.88 319 GLY A N 1
ATOM 2533 C CA . GLY A 1 319 ? 16.700 14.937 -26.547 1.00 79.88 319 GLY A CA 1
ATOM 2534 C C . GLY A 1 319 ? 17.155 14.275 -25.240 1.00 79.88 319 GLY A C 1
ATOM 2535 O O . GLY A 1 319 ? 17.578 13.118 -25.218 1.00 79.88 319 GLY A O 1
ATOM 2536 N N . ILE A 1 320 ? 17.044 15.022 -24.135 1.00 82.25 320 ILE A N 1
ATOM 2537 C CA . ILE A 1 320 ? 17.518 14.601 -22.805 1.00 82.25 320 ILE A CA 1
ATOM 2538 C C . ILE A 1 320 ? 16.858 13.302 -22.325 1.00 82.25 320 ILE A C 1
ATOM 2540 O O . ILE A 1 320 ? 17.526 12.456 -21.742 1.00 82.25 320 ILE A O 1
ATOM 2544 N N . ASP A 1 321 ? 15.577 13.092 -22.629 1.00 84.38 321 ASP A N 1
ATOM 2545 C CA . ASP A 1 321 ? 14.850 11.909 -22.163 1.00 84.38 321 ASP A CA 1
ATOM 2546 C C . ASP A 1 321 ? 15.354 10.620 -22.831 1.00 84.38 321 ASP A C 1
ATOM 2548 O O . ASP A 1 321 ? 15.532 9.604 -22.158 1.00 84.38 321 ASP A O 1
ATOM 2552 N N . ARG A 1 322 ? 15.668 10.672 -24.136 1.00 87.62 322 ARG A N 1
ATOM 2553 C CA . ARG A 1 322 ? 16.297 9.550 -24.849 1.00 87.62 322 ARG A CA 1
ATOM 2554 C C . ARG A 1 322 ? 17.713 9.301 -24.342 1.00 87.62 322 ARG A C 1
ATOM 2556 O O . ARG A 1 322 ? 18.104 8.152 -24.185 1.00 87.62 322 ARG A O 1
ATOM 2563 N N . TYR A 1 323 ? 18.461 10.358 -24.029 1.00 86.06 323 TYR A N 1
ATOM 2564 C CA . TYR A 1 323 ? 19.799 10.232 -23.451 1.00 86.06 323 TYR A CA 1
ATOM 2565 C C . TYR A 1 323 ? 19.775 9.533 -22.079 1.00 86.06 323 TYR A C 1
ATOM 2567 O O . TYR A 1 323 ? 20.509 8.571 -21.861 1.00 86.06 323 TYR A O 1
ATOM 2575 N N . LEU A 1 324 ? 18.878 9.950 -21.178 1.00 87.50 324 LEU A N 1
ATOM 2576 C CA . LEU A 1 324 ? 18.692 9.320 -19.864 1.00 87.50 324 LEU A CA 1
ATOM 2577 C C . LEU A 1 324 ? 18.238 7.860 -19.984 1.00 87.50 324 LEU A C 1
ATOM 2579 O O . LEU A 1 324 ? 18.711 7.003 -19.238 1.00 87.50 324 LEU A O 1
ATOM 2583 N N . PHE A 1 325 ? 17.357 7.562 -20.941 1.00 89.75 325 PHE A N 1
ATOM 2584 C CA . PHE A 1 325 ? 16.958 6.191 -21.244 1.00 89.75 325 PHE A CA 1
ATOM 2585 C C . PHE A 1 325 ? 18.149 5.332 -21.682 1.00 89.75 325 PHE A C 1
ATOM 2587 O O . PHE A 1 325 ? 18.335 4.254 -21.123 1.00 89.75 325 PHE A O 1
ATOM 2594 N N . LEU A 1 326 ? 18.983 5.820 -22.610 1.00 87.62 326 LEU A N 1
ATOM 2595 C CA . LEU A 1 326 ? 20.174 5.100 -23.076 1.00 87.62 326 LEU A CA 1
ATOM 2596 C C . LEU A 1 326 ? 21.169 4.829 -21.945 1.00 87.62 326 LEU A C 1
ATOM 2598 O O . LEU A 1 326 ? 21.694 3.723 -21.844 1.00 87.62 326 LEU A O 1
ATOM 2602 N N . ILE A 1 327 ? 21.395 5.803 -21.060 1.00 86.69 327 ILE A N 1
ATOM 2603 C CA . ILE A 1 327 ? 22.192 5.580 -19.846 1.00 86.69 327 ILE A CA 1
ATOM 2604 C C . ILE A 1 327 ? 21.575 4.440 -19.035 1.00 86.69 327 ILE A C 1
ATOM 2606 O O . ILE A 1 327 ? 22.254 3.474 -18.696 1.00 86.69 327 ILE A O 1
ATOM 2610 N N . GLY A 1 328 ? 20.276 4.516 -18.752 1.00 87.12 328 GLY A N 1
ATOM 2611 C CA . GLY A 1 328 ? 19.626 3.531 -17.901 1.00 87.12 328 GLY A CA 1
ATOM 2612 C C . GLY A 1 328 ? 19.625 2.110 -18.467 1.00 87.12 328 GLY A C 1
ATOM 2613 O O . GLY A 1 328 ? 19.914 1.175 -17.721 1.00 87.12 328 GLY A O 1
ATOM 2614 N N . VAL A 1 329 ? 19.375 1.924 -19.769 1.00 88.62 329 VAL A N 1
ATOM 2615 C CA . VAL A 1 329 ? 19.391 0.583 -20.390 1.00 88.62 329 VAL A CA 1
ATOM 2616 C C . VAL A 1 329 ? 20.794 -0.020 -20.490 1.00 88.62 329 VAL A C 1
ATOM 2618 O O . VAL A 1 329 ? 20.917 -1.243 -20.544 1.00 88.62 329 VAL A O 1
ATOM 2621 N N . ASN A 1 330 ? 21.846 0.802 -20.459 1.00 85.94 330 ASN A N 1
ATOM 2622 C CA . ASN A 1 330 ? 23.236 0.340 -20.411 1.00 85.94 330 ASN A CA 1
ATOM 2623 C C . ASN A 1 330 ? 23.676 -0.091 -18.999 1.00 85.94 330 ASN A C 1
ATOM 2625 O O . ASN A 1 330 ? 24.646 -0.832 -18.850 1.00 85.94 330 ASN A O 1
ATOM 2629 N N . HIS A 1 331 ? 22.945 0.312 -17.955 1.00 86.12 331 HIS A N 1
ATOM 2630 C CA . HIS A 1 331 ? 23.255 0.014 -16.553 1.00 86.12 331 HIS A CA 1
ATOM 2631 C C . HIS A 1 331 ? 22.264 -0.979 -15.921 1.00 86.12 331 HIS A C 1
ATOM 2633 O O . HIS A 1 331 ? 21.749 -0.776 -14.821 1.00 86.12 331 HIS A O 1
ATOM 2639 N N . ALA A 1 332 ? 22.042 -2.101 -16.610 1.00 80.19 332 ALA A N 1
ATOM 2640 C CA . ALA A 1 332 ? 21.105 -3.171 -16.247 1.00 80.19 332 ALA A CA 1
ATOM 2641 C C . ALA A 1 332 ? 21.268 -3.733 -14.817 1.00 80.19 332 ALA A C 1
ATOM 2643 O O . ALA A 1 332 ? 20.301 -4.184 -14.202 1.00 80.19 332 ALA A O 1
ATOM 2644 N N . SER A 1 333 ? 22.491 -3.706 -14.279 1.00 83.19 333 SER A N 1
ATOM 2645 C CA . SER A 1 333 ? 22.833 -4.231 -12.951 1.00 83.19 333 SER A CA 1
ATOM 2646 C C . SER A 1 333 ? 22.436 -3.309 -11.793 1.00 83.19 333 SER A C 1
ATOM 2648 O O . SER A 1 333 ? 22.409 -3.753 -10.646 1.00 83.19 333 SER A O 1
ATOM 2650 N N . ILE A 1 334 ? 22.112 -2.041 -12.062 1.00 85.88 334 ILE A N 1
ATOM 2651 C CA . ILE A 1 334 ? 21.740 -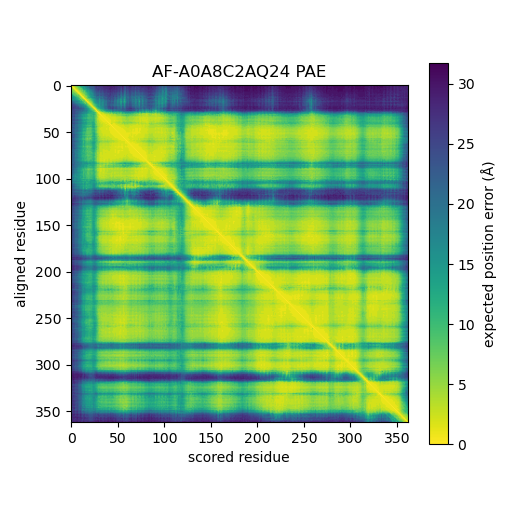1.069 -11.030 1.00 85.88 334 ILE A CA 1
ATOM 2652 C C . ILE A 1 334 ? 20.269 -1.263 -10.644 1.00 85.88 334 ILE A C 1
ATOM 2654 O O . ILE A 1 334 ? 19.395 -1.455 -11.497 1.00 85.88 334 ILE A O 1
ATOM 2658 N N . SER A 1 335 ? 19.964 -1.217 -9.345 1.00 84.38 335 SER A N 1
ATOM 2659 C CA . SER A 1 335 ? 18.582 -1.293 -8.857 1.00 84.38 335 SER A CA 1
ATOM 2660 C C . SER A 1 335 ? 17.762 -0.084 -9.320 1.00 84.38 335 SER A C 1
ATOM 2662 O O . SER A 1 335 ? 18.277 1.030 -9.427 1.00 84.38 335 SER A O 1
ATOM 2664 N N . LEU A 1 336 ? 16.467 -0.285 -9.579 1.00 84.62 336 LEU A N 1
ATOM 2665 C CA . LEU A 1 336 ? 15.576 0.777 -10.058 1.00 84.62 336 LEU A CA 1
ATOM 2666 C C . LEU A 1 336 ? 15.598 2.051 -9.178 1.00 84.62 336 LEU A C 1
ATOM 2668 O O . LEU A 1 336 ? 15.668 3.141 -9.752 1.00 84.62 336 LEU A O 1
ATOM 2672 N N . PRO A 1 337 ? 15.610 1.980 -7.829 1.00 85.19 337 PRO A N 1
ATOM 2673 C CA . PRO A 1 337 ? 15.686 3.181 -6.992 1.00 85.19 337 PRO A CA 1
ATOM 2674 C C . PRO A 1 337 ? 16.987 3.972 -7.183 1.00 85.19 337 PRO A C 1
ATOM 2676 O O . PRO A 1 337 ? 16.962 5.200 -7.294 1.00 85.19 337 PRO A O 1
ATOM 2679 N N . VAL A 1 338 ? 18.128 3.276 -7.259 1.00 88.06 338 VAL A N 1
ATOM 2680 C CA . VAL A 1 338 ? 19.442 3.906 -7.459 1.00 88.06 338 VAL A CA 1
ATOM 2681 C C . VAL A 1 338 ? 19.524 4.509 -8.854 1.00 88.06 338 VAL A C 1
ATOM 2683 O O . VAL A 1 338 ? 19.877 5.677 -8.990 1.00 88.06 338 VAL A O 1
ATOM 2686 N N . LEU A 1 339 ? 19.116 3.754 -9.877 1.00 88.12 339 LEU A N 1
ATOM 2687 C CA . LEU A 1 339 ? 19.079 4.235 -11.254 1.00 88.12 339 LEU A CA 1
ATOM 2688 C C . LEU A 1 339 ? 18.225 5.501 -11.365 1.00 88.12 339 LEU A C 1
ATOM 2690 O O . LEU A 1 339 ? 18.679 6.507 -11.893 1.00 88.12 339 LEU A O 1
ATOM 2694 N N . THR A 1 340 ? 17.015 5.476 -10.808 1.00 88.56 340 THR A N 1
ATOM 2695 C CA . THR A 1 340 ? 16.101 6.625 -10.817 1.00 88.56 340 THR A CA 1
ATOM 2696 C C . THR A 1 340 ? 16.724 7.853 -10.153 1.00 88.56 340 THR A C 1
ATOM 2698 O O . THR A 1 340 ? 16.586 8.959 -10.667 1.00 88.56 340 THR A O 1
ATOM 2701 N N . THR A 1 341 ? 17.429 7.661 -9.035 1.00 88.94 341 THR A N 1
ATOM 2702 C CA . THR A 1 341 ? 18.091 8.747 -8.298 1.00 88.94 341 THR A CA 1
ATOM 2703 C C . THR A 1 341 ? 19.215 9.369 -9.126 1.00 88.94 341 THR A C 1
ATOM 2705 O O . THR A 1 341 ? 19.310 10.590 -9.225 1.00 88.94 341 THR A O 1
ATOM 2708 N N . VAL A 1 342 ? 20.036 8.537 -9.773 1.00 89.19 342 VAL A N 1
ATOM 2709 C CA . VAL A 1 342 ? 21.120 8.992 -10.653 1.00 89.19 342 VAL A CA 1
ATOM 2710 C C . VAL A 1 342 ? 20.563 9.732 -11.869 1.00 89.19 342 VAL A C 1
ATOM 2712 O O . VAL A 1 342 ? 21.035 10.819 -12.191 1.00 89.19 342 VAL A O 1
ATOM 2715 N N . LEU A 1 343 ? 19.530 9.189 -12.522 1.00 86.88 343 LEU A N 1
ATOM 2716 C CA . LEU A 1 343 ? 18.893 9.846 -13.666 1.00 86.88 343 LEU A CA 1
ATOM 2717 C C . LEU A 1 343 ? 18.281 11.199 -13.275 1.00 86.88 343 LEU A C 1
ATOM 2719 O O . LEU A 1 343 ? 18.388 12.149 -14.049 1.00 86.88 343 LEU A O 1
ATOM 2723 N N . ASP A 1 344 ? 17.699 11.312 -12.077 1.00 87.31 344 ASP A N 1
ATOM 2724 C CA . ASP A 1 344 ? 17.173 12.578 -11.556 1.00 87.31 344 ASP A CA 1
ATOM 2725 C C . ASP A 1 344 ? 18.282 13.619 -11.367 1.00 87.31 344 ASP A C 1
ATOM 2727 O O . ASP A 1 344 ? 18.153 14.757 -11.817 1.00 87.31 344 ASP A O 1
ATOM 2731 N N . GLN A 1 345 ? 19.410 13.218 -10.772 1.00 87.69 345 GLN A N 1
ATOM 2732 C CA . GLN A 1 345 ? 20.572 14.091 -10.598 1.00 87.69 345 GLN A CA 1
ATOM 2733 C C . GLN A 1 345 ? 21.124 14.574 -11.941 1.00 87.69 345 GLN A C 1
ATOM 2735 O O . GLN A 1 345 ? 21.282 15.778 -12.130 1.00 87.69 345 GLN A O 1
ATOM 2740 N N . ILE A 1 346 ? 21.348 13.660 -12.893 1.00 86.31 346 ILE A N 1
ATOM 2741 C CA . ILE A 1 346 ? 21.837 14.004 -14.237 1.00 86.31 346 ILE A CA 1
ATOM 2742 C C . ILE A 1 346 ? 20.878 14.984 -14.908 1.00 86.31 346 ILE A C 1
ATOM 2744 O O . ILE A 1 346 ? 21.315 16.009 -15.434 1.00 86.31 346 ILE A O 1
ATOM 2748 N N . LYS A 1 347 ? 19.572 14.697 -14.864 1.00 85.38 347 LYS A N 1
ATOM 2749 C CA . LYS A 1 347 ? 18.550 15.570 -15.436 1.00 85.38 347 LYS A CA 1
ATOM 2750 C C . LYS A 1 347 ? 18.650 16.970 -14.846 1.00 85.38 347 LYS A C 1
ATOM 2752 O O . LYS A 1 347 ? 18.822 17.918 -15.606 1.00 85.38 347 LYS A O 1
ATOM 2757 N N . ASN A 1 348 ? 18.611 17.085 -13.518 1.00 85.25 348 ASN A N 1
ATOM 2758 C CA . ASN A 1 348 ? 18.655 18.361 -12.807 1.00 85.25 348 ASN A CA 1
ATOM 2759 C C . ASN A 1 348 ? 19.908 19.168 -13.176 1.00 85.25 348 ASN A C 1
ATOM 2761 O O . ASN A 1 348 ? 19.786 20.346 -13.516 1.00 85.25 348 ASN A O 1
ATOM 2765 N N . THR A 1 349 ? 21.079 18.527 -13.205 1.00 85.44 349 THR A N 1
ATOM 2766 C CA . THR A 1 349 ? 22.344 19.149 -13.615 1.00 85.44 349 THR A CA 1
ATOM 2767 C C . THR A 1 349 ? 22.284 19.679 -15.048 1.00 85.44 349 THR A C 1
ATOM 2769 O O . THR A 1 349 ? 22.590 20.847 -15.276 1.00 85.44 349 THR A O 1
ATOM 2772 N N . VAL A 1 350 ? 21.838 18.869 -16.014 1.00 81.31 350 VAL A N 1
ATOM 2773 C CA . VAL A 1 350 ? 21.766 19.280 -17.427 1.00 81.31 350 VAL A CA 1
ATOM 2774 C C . VAL A 1 350 ? 20.766 20.422 -17.629 1.00 81.31 350 VAL A C 1
ATOM 2776 O O . VAL A 1 350 ? 21.078 21.387 -18.327 1.00 81.31 350 VAL A O 1
ATOM 2779 N N . THR A 1 351 ? 19.589 20.372 -16.991 1.00 80.19 351 THR A N 1
ATOM 2780 C CA . THR A 1 351 ? 18.647 21.504 -17.047 1.00 80.19 351 THR A CA 1
ATOM 2781 C C . THR A 1 351 ? 19.257 22.774 -16.468 1.00 80.19 351 THR A C 1
ATOM 2783 O O . THR A 1 351 ? 19.127 23.821 -17.093 1.00 80.19 351 THR A O 1
ATOM 2786 N N . ALA A 1 352 ? 19.949 22.703 -15.325 1.00 77.81 352 ALA A N 1
ATOM 2787 C CA . ALA A 1 352 ? 20.578 23.870 -14.706 1.00 77.81 352 ALA A CA 1
ATOM 2788 C C . ALA A 1 352 ? 21.611 24.534 -15.634 1.00 77.81 352 ALA A C 1
ATOM 2790 O O . ALA A 1 352 ? 21.575 25.752 -15.807 1.00 77.81 352 ALA A O 1
ATOM 2791 N N . PHE A 1 353 ? 22.458 23.748 -16.309 1.00 72.88 353 PHE A N 1
ATOM 2792 C CA . PHE A 1 353 ? 23.399 24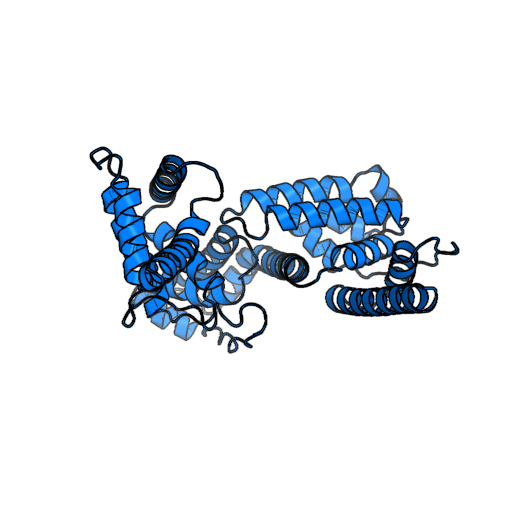.276 -17.305 1.00 72.88 353 PHE A CA 1
ATOM 2793 C C . PHE A 1 353 ? 22.688 24.940 -18.496 1.00 72.88 353 PHE A C 1
ATOM 2795 O O . PHE A 1 353 ? 23.048 26.052 -18.876 1.00 72.88 353 PHE A O 1
ATOM 2802 N N . GLY A 1 354 ? 21.618 24.332 -19.021 1.00 62.97 354 GLY A N 1
ATOM 2803 C CA . GLY A 1 354 ? 20.826 24.916 -20.113 1.00 62.97 354 GLY A CA 1
ATOM 2804 C C . GLY A 1 354 ? 20.008 26.164 -19.732 1.00 62.97 354 GLY A C 1
ATOM 2805 O O . GLY A 1 354 ? 19.547 26.893 -20.617 1.00 62.97 354 GLY A O 1
ATOM 2806 N N . TYR A 1 355 ? 19.799 26.418 -18.435 1.00 56.56 355 TYR A N 1
ATOM 2807 C CA . TYR A 1 355 ? 19.279 27.692 -17.921 1.00 56.56 355 TYR A CA 1
ATOM 2808 C C . TYR A 1 355 ? 20.397 28.731 -17.750 1.00 56.56 355 TYR A C 1
ATOM 2810 O O . TYR A 1 355 ? 20.180 29.896 -18.078 1.00 56.56 355 TYR A O 1
ATOM 2818 N N . CYS A 1 356 ? 21.592 28.325 -17.307 1.00 46.50 356 CYS A N 1
ATOM 2819 C CA . CYS A 1 356 ? 22.758 29.209 -17.212 1.00 46.50 356 CYS A CA 1
ATOM 2820 C C . CYS A 1 356 ? 23.200 29.755 -18.577 1.00 46.50 356 CYS A C 1
ATOM 2822 O O . CYS A 1 356 ? 23.418 30.958 -18.688 1.00 46.50 356 CYS A O 1
ATOM 2824 N N . GLU A 1 357 ? 23.263 28.924 -19.620 1.00 48.75 357 GLU A N 1
ATOM 2825 C CA . GLU A 1 357 ? 23.607 29.390 -20.974 1.00 48.75 357 GLU A CA 1
ATOM 2826 C C . GLU A 1 357 ? 22.572 30.386 -21.518 1.00 48.75 357 GLU A C 1
ATOM 2828 O O . GLU A 1 357 ? 22.937 31.387 -22.129 1.00 48.75 357 GLU A O 1
ATOM 2833 N N . ARG A 1 358 ? 21.280 30.174 -21.224 1.00 47.03 358 ARG A N 1
ATOM 2834 C CA . ARG A 1 358 ? 20.205 31.089 -21.641 1.00 47.03 358 ARG A CA 1
ATOM 2835 C C . ARG A 1 358 ? 20.227 32.433 -20.917 1.00 47.03 358 ARG A C 1
ATOM 2837 O O . ARG A 1 358 ? 19.864 33.434 -21.521 1.00 47.03 358 ARG A O 1
ATOM 2844 N N . LEU A 1 359 ? 20.648 32.467 -19.653 1.00 42.50 359 LEU A N 1
ATOM 2845 C CA . LEU A 1 359 ? 20.812 33.709 -18.887 1.00 42.50 359 LEU A CA 1
ATOM 2846 C C . LEU A 1 359 ? 22.087 34.477 -19.267 1.00 42.50 359 LEU A C 1
ATOM 2848 O O . LEU A 1 359 ? 22.122 35.687 -19.099 1.00 42.50 359 LEU A O 1
ATOM 2852 N N . GLN A 1 360 ? 23.113 33.800 -19.792 1.00 44.03 360 GLN A N 1
ATOM 2853 C CA . GLN A 1 360 ? 24.320 34.445 -20.330 1.00 44.03 360 GLN A CA 1
ATOM 2854 C C . GLN A 1 360 ? 24.121 35.029 -21.738 1.00 44.03 360 GLN A C 1
ATOM 2856 O O . GLN A 1 360 ? 24.934 35.833 -22.184 1.00 44.03 360 GLN A O 1
ATOM 2861 N N . SER A 1 361 ? 23.052 34.632 -22.435 1.00 42.84 361 SER A N 1
ATOM 2862 C CA . SER A 1 361 ? 22.673 35.147 -23.757 1.00 42.84 361 SER A CA 1
ATOM 2863 C C . SER A 1 361 ? 21.657 36.304 -23.731 1.00 42.84 361 SER A C 1
ATOM 2865 O O . SER A 1 361 ? 21.147 36.661 -24.794 1.00 42.84 361 SER A O 1
ATOM 2867 N N . PHE A 1 362 ? 21.348 36.864 -22.553 1.00 40.06 362 PHE A N 1
ATOM 2868 C CA . PHE A 1 362 ? 20.497 38.051 -22.376 1.00 40.06 362 PHE A CA 1
ATOM 2869 C C . PHE A 1 362 ? 21.299 39.291 -21.988 1.00 40.06 362 PHE A C 1
ATOM 2871 O O . PHE A 1 362 ? 22.218 39.159 -21.148 1.00 40.06 362 PHE A O 1
#

Foldseek 3Di:
DVVVVVVVVVLVVLLCVLVVQQPPDDDPVSSLVVLLVVCVVQPLLLQLLLQLLQLCLVQLPQDLQQSSVLSVLSSVQNVQQSDPPHDPCSNVVSSSVVSVLLPDPPRSHRDDDPPPPPPDDPDPDPDPPDDDLVRLLVPCVVDVSVSLSVQSNSQSSLLNQAASVLSSVLSVLVSVLSVPQSDPPHDPCSSVVSCVVRNVLSVLLSVVLSVLRVCLVPFPLLLLLQLLQCCQQQVDASVVSSVLSVLLSVLSVVHRNHNDNVSNLVSQQVSLCVQLPPVRLVSHDPQLNVLSVDPSSSNVSSSLPDQTDQHDDPDDDDDLSNVLSNVSSRPRVDHSSVSSVVSRVVVVVVVVVVVVVVVVVD

Nearest PDB structures (foldseek):
  1kxp-assembly1_D  TM=7.889E-01  e=2.490E-15  Homo sapiens
  7x7x-assembly2_B  TM=5.216E-01  e=4.149E-09  Homo sapiens
  1hk2-assembly1_A  TM=5.279E-01  e=7.119E-09  Homo sapiens
  4e99-assembly1_A  TM=5.069E-01  e=5.324E-09  Homo sapiens
  7djn-assembly2_B  TM=5.234E-01  e=1.015E-07  Homo sapiens

Radius of gyration: 24.2 Å; Cα contacts (8 Å, |Δi|>4): 355; chains: 1; bounding box: 57×71×59 Å

pLDDT: mean 77.55, std 18.86, range [19.47, 94.19]

InterPro domains:
  IPR000213 Vitamin D-binding protein [PR00804] (21-38)
  IPR000213 Vitamin D-binding protein [PR00804] (42-59)
  IPR000213 Vitamin D-binding protein [PR00804] (91-111)
  IPR000264 ALB/AFP/VDB [PR00802] (66-89)
  IPR000264 ALB/AFP/VDB [PR00802] (147-160)
  IPR000264 ALB/AFP/VDB [PR00802] (167-190)
  IPR000264 ALB/AFP/VDB [PR00802] (234-256)
  IPR000264 ALB/AFP/VDB [PTHR11385] (14-349)
  IPR014760 Serum albumin, N-terminal [PF00273] (35-191)
  IPR014760 Serum albumin, N-terminal [PF00273] (236-310)
  IPR014760 Serum albumin, N-terminal [PS51438] (23-199)
  IPR014760 Serum albumin, N-terminal [PS51438] (202-362)
  IPR014760 Serum albumin, N-terminal [SM00103] (24-194)
  IPR020858 Serum albumin-like [SSF48552] (28-196)
  IPR020858 Serum albumin-like [SSF48552] (228-350)